Protein AF-A0A963YNZ1-F1 (afdb_monomer)

Sequence (267 aa):
MRNDQTHSNRWLLSTACGLALLTASGTAALAQNVPTTDATAPQGSGAATQVILLKPGQEAGTPTVSASDTAPNPAASTQDAHFVWAASATNQAEVEFGKLAQARGQTTNEQNFGQMLQADHANSEQALTPIAETLMLKTSPGLSPMQISLLQQLQSVPADQFDMTFNQAMVRAHQHAIAVFRQEAMAGQNPQLRAYAHQTLPALENHLQLAQSMSPMPMPGPAMASMAPAPVDVPPPSSVVNPPVSGNPDSSADQLNGRVLQFNGQS

Nearest PDB structures (foldseek):
  3bt5-assembly1_A  TM=8.740E-01  e=4.645E-05  Deinococcus radiodurans R1 = ATCC 13939 = DSM 20539
  8w1e-assembly1_E  TM=5.498E-01  e=3.186E-02  Pseudomonas aeruginosa PAO1
  5ux1-assembly1_A  TM=7.897E-01  e=5.087E-01  Synechococcus sp. CC9605
  4zkh-assembly1_D  TM=5.832E-01  e=4.608E-01  Pseudo-nitzschia multiseries
  8fhb-assembly1_A  TM=6.102E-01  e=1.935E+00  Synechococcus sp. RCC307

Solvent-accessible surface area (backbone atoms only — not comparable to full-atom values): 17586 Å² total; per-residue (Å²): 144,84,79,88,85,84,90,79,88,78,86,8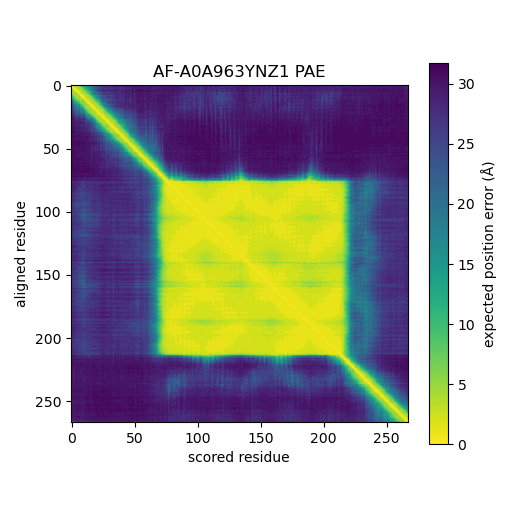1,85,83,88,83,91,86,84,88,85,89,87,87,84,87,86,85,89,81,89,86,84,88,87,92,90,81,90,85,87,88,89,82,89,86,83,88,84,80,86,80,85,83,78,93,85,78,83,86,77,76,82,77,74,76,74,75,84,72,69,76,77,63,78,66,40,75,66,42,44,51,47,45,25,52,51,35,21,46,23,54,38,37,29,53,50,9,54,47,27,48,75,51,34,80,43,72,65,41,23,51,49,10,51,48,39,24,52,53,23,47,53,49,39,64,62,46,48,62,55,30,58,75,64,73,41,61,65,44,97,49,59,48,74,68,52,48,51,50,52,54,50,61,74,66,46,56,63,94,49,27,53,53,54,50,22,55,49,46,35,55,52,32,56,52,50,50,52,55,32,51,48,34,41,74,67,40,71,27,69,67,59,19,50,50,27,58,69,47,45,63,56,47,53,50,52,29,52,51,23,49,72,66,29,76,73,79,72,88,60,91,78,78,94,81,77,80,79,72,84,80,80,75,76,77,82,76,81,79,78,76,80,81,81,87,74,85,85,88,84,87,85,88,86,91,85,83,83,88,87,85,83,88,83,89,132

pLDDT: mean 72.43, std 26.9, range [32.16, 98.94]

Mean predicted aligned error: 19.12 Å

Radius of gyration: 36.88 Å; Cα contacts (8 Å, |Δi|>4): 181; chains: 1; bounding box: 94×115×106 Å

Structure (mmCIF, N/CA/C/O backbone):
data_AF-A0A963YNZ1-F1
#
_entry.id   AF-A0A963YNZ1-F1
#
loop_
_atom_site.group_PDB
_atom_site.id
_atom_site.type_symbol
_atom_site.label_atom_id
_atom_site.label_alt_id
_atom_site.label_comp_id
_atom_site.label_asym_id
_atom_site.label_entity_id
_atom_site.label_seq_id
_atom_site.pdbx_PDB_ins_code
_atom_site.Cartn_x
_atom_site.Cartn_y
_atom_site.Cartn_z
_atom_site.occupancy
_atom_site.B_iso_or_equiv
_atom_site.auth_seq_id
_atom_site.auth_comp_id
_atom_site.auth_asym_id
_atom_site.auth_atom_id
_atom_site.pdbx_PDB_model_num
ATOM 1 N N . MET A 1 1 ? -1.895 49.284 21.609 1.00 44.16 1 MET A N 1
ATOM 2 C CA . MET A 1 1 ? -2.373 47.922 21.299 1.00 44.16 1 MET A CA 1
ATOM 3 C C . MET A 1 1 ? -1.156 47.077 20.950 1.00 44.16 1 MET A C 1
ATOM 5 O O . MET A 1 1 ? -0.631 47.195 19.854 1.00 44.16 1 MET A O 1
ATOM 9 N N . ARG A 1 2 ? -0.626 46.346 21.932 1.00 57.81 2 ARG A N 1
ATOM 10 C CA . ARG A 1 2 ? 0.398 45.305 21.780 1.00 57.81 2 ARG A CA 1
ATOM 11 C C . ARG A 1 2 ? -0.080 44.126 22.616 1.00 57.81 2 ARG A C 1
ATOM 13 O O . ARG A 1 2 ? -0.502 44.362 23.745 1.00 57.81 2 ARG A O 1
ATOM 20 N N . ASN A 1 3 ? -0.021 42.926 22.057 1.00 44.44 3 ASN A N 1
ATOM 21 C CA . ASN A 1 3 ? 0.644 41.786 22.684 1.00 44.44 3 ASN A CA 1
ATOM 22 C C . ASN A 1 3 ? 0.550 40.569 21.759 1.00 44.44 3 ASN A C 1
ATOM 24 O O . ASN A 1 3 ? -0.511 39.966 21.627 1.00 44.44 3 ASN A O 1
ATOM 28 N N . ASP A 1 4 ? 1.692 40.212 21.172 1.00 56.91 4 ASP A N 1
ATOM 29 C CA . ASP A 1 4 ? 2.081 38.812 21.005 1.00 56.91 4 ASP A CA 1
ATOM 30 C C . ASP A 1 4 ? 2.089 38.131 22.376 1.00 56.91 4 ASP A C 1
ATOM 32 O O . ASP A 1 4 ? 2.487 38.778 23.346 1.00 56.91 4 ASP A O 1
ATOM 36 N N . GLN A 1 5 ? 1.735 36.845 22.442 1.00 44.88 5 GLN A N 1
ATOM 37 C CA . GLN A 1 5 ? 2.512 35.826 23.158 1.00 44.88 5 GLN A CA 1
ATOM 38 C C . GLN A 1 5 ? 2.125 34.413 22.700 1.00 44.88 5 GLN A C 1
ATOM 40 O O . GLN A 1 5 ? 0.976 34.088 22.418 1.00 44.88 5 GLN A O 1
ATOM 45 N N . THR A 1 6 ? 3.170 33.605 22.614 1.00 49.84 6 THR A N 1
ATOM 46 C CA . THR A 1 6 ? 3.274 32.223 22.173 1.00 49.84 6 THR A CA 1
ATOM 47 C C . THR A 1 6 ? 2.750 31.250 23.234 1.00 49.84 6 THR A C 1
ATOM 49 O O . THR A 1 6 ? 3.036 31.398 24.420 1.00 49.84 6 THR A O 1
ATOM 52 N N . HIS A 1 7 ? 2.036 30.200 22.820 1.00 40.00 7 HIS A N 1
ATOM 53 C CA . HIS A 1 7 ? 1.697 29.084 23.708 1.00 40.00 7 HIS A CA 1
ATOM 54 C C . HIS A 1 7 ? 2.708 27.945 23.552 1.00 40.00 7 HIS A C 1
ATOM 56 O O . HIS A 1 7 ? 2.623 27.123 22.643 1.00 40.00 7 HIS A O 1
ATOM 62 N N . SER A 1 8 ? 3.660 27.902 24.482 1.00 41.12 8 SER A N 1
ATOM 63 C CA . SER A 1 8 ? 4.496 26.738 24.773 1.00 41.12 8 SER A CA 1
ATOM 64 C C . SER A 1 8 ? 3.778 25.845 25.787 1.00 41.12 8 SER A C 1
ATOM 66 O O . SER A 1 8 ? 3.639 26.241 26.944 1.00 41.12 8 SER A O 1
ATOM 68 N N . ASN A 1 9 ? 3.385 24.625 25.408 1.00 39.50 9 ASN A N 1
ATOM 69 C CA . ASN A 1 9 ? 2.928 23.620 26.375 1.00 39.50 9 ASN A CA 1
ATOM 70 C C . ASN A 1 9 ? 4.104 22.757 26.840 1.00 39.50 9 ASN A C 1
ATOM 72 O O . ASN A 1 9 ? 4.512 21.793 26.196 1.00 39.50 9 ASN A O 1
ATOM 76 N N . ARG A 1 10 ? 4.649 23.154 27.993 1.00 41.34 10 ARG A N 1
ATOM 77 C CA . ARG A 1 10 ? 5.614 22.405 28.801 1.00 41.34 10 ARG A CA 1
ATOM 78 C C . ARG A 1 10 ? 4.844 21.407 29.667 1.00 41.34 10 ARG A C 1
ATOM 80 O O . ARG A 1 10 ? 4.087 21.822 30.539 1.00 41.34 10 ARG A O 1
ATOM 87 N N . TRP A 1 11 ? 5.062 20.114 29.459 1.00 43.72 11 TRP A N 1
ATOM 88 C CA . TRP A 1 11 ? 4.617 19.077 30.389 1.00 43.72 11 TRP A CA 1
ATOM 89 C C . TRP A 1 11 ? 5.575 19.026 31.584 1.00 43.72 11 TRP A C 1
ATOM 91 O O . TRP A 1 11 ? 6.785 18.866 31.420 1.00 43.72 11 TRP A O 1
ATOM 101 N N . LEU A 1 12 ? 5.028 19.243 32.782 1.00 46.72 12 LEU A N 1
ATOM 102 C CA . LEU A 1 12 ? 5.737 19.151 34.055 1.00 46.72 12 LEU A CA 1
ATOM 103 C C . LEU A 1 12 ? 5.850 17.698 34.532 1.00 46.72 12 LEU A C 1
ATOM 105 O O . LEU A 1 12 ? 5.010 16.849 34.255 1.00 46.72 12 LEU A O 1
ATOM 109 N N . LEU A 1 13 ? 6.945 17.487 35.252 1.00 45.31 13 LEU A N 1
ATOM 110 C CA . LEU A 1 13 ? 7.538 16.255 35.746 1.00 45.31 13 LEU A CA 1
ATOM 111 C C . LEU A 1 13 ? 6.697 15.533 36.812 1.00 45.31 13 LEU A C 1
ATOM 113 O O . LEU A 1 13 ? 6.031 16.169 37.626 1.00 45.31 13 LEU A O 1
ATOM 117 N N . SER A 1 14 ? 6.918 14.221 36.937 1.00 44.66 14 SER A N 1
ATOM 118 C CA . SER A 1 14 ? 7.085 13.574 38.246 1.00 44.66 14 SER A CA 1
ATOM 119 C C . SER A 1 14 ? 8.107 12.422 38.183 1.00 44.66 14 SER A C 1
ATOM 121 O O . SER A 1 14 ? 7.990 11.486 37.402 1.00 44.66 14 SER A O 1
ATOM 123 N N . THR A 1 15 ? 9.140 12.611 39.007 1.00 48.78 15 THR A N 1
ATOM 124 C CA . THR A 1 15 ? 10.212 11.762 39.583 1.00 48.78 15 THR A CA 1
ATOM 125 C C . THR A 1 15 ? 9.811 10.333 39.997 1.00 48.78 15 THR A C 1
ATOM 127 O O . THR A 1 15 ? 8.638 10.103 40.247 1.00 48.78 15 THR A O 1
ATOM 130 N N . ALA A 1 16 ? 10.684 9.357 40.296 1.00 42.81 16 ALA A N 1
ATOM 131 C CA . ALA A 1 16 ? 12.113 9.068 40.089 1.00 42.81 16 ALA A CA 1
ATOM 132 C C . ALA A 1 16 ? 12.446 7.722 40.795 1.00 42.81 16 ALA A C 1
ATOM 134 O O . ALA A 1 16 ? 11.780 7.354 41.756 1.00 42.81 16 ALA A O 1
ATOM 135 N N . CYS A 1 17 ? 13.583 7.132 40.403 1.00 38.94 17 CYS A N 1
ATOM 136 C CA . CYS A 1 17 ? 14.553 6.375 41.219 1.00 38.94 17 CYS A CA 1
ATOM 137 C C . CYS A 1 17 ? 14.351 4.873 41.534 1.00 38.94 17 CYS A C 1
ATOM 139 O O . CYS A 1 17 ? 13.487 4.472 42.305 1.00 38.94 17 CYS A O 1
ATOM 141 N N . GLY A 1 18 ? 15.306 4.076 41.037 1.00 34.44 18 GLY A N 1
ATOM 142 C CA . GLY A 1 18 ? 15.621 2.707 41.451 1.00 34.44 18 GLY A CA 1
ATOM 143 C C . GLY A 1 18 ? 16.884 2.218 40.730 1.00 34.44 18 GLY A C 1
ATOM 144 O O . GLY A 1 18 ? 16.800 1.644 39.652 1.00 34.44 18 GLY A O 1
ATOM 145 N N . LEU A 1 19 ? 18.050 2.547 41.292 1.00 49.69 19 LEU A N 1
ATOM 146 C CA . LEU A 1 19 ? 19.408 2.245 40.815 1.00 49.69 19 LEU A CA 1
ATOM 147 C C . LEU A 1 19 ? 19.903 0.882 41.356 1.00 49.69 19 LEU A C 1
ATOM 149 O O . LEU A 1 19 ? 19.432 0.469 42.412 1.00 49.69 19 LEU A O 1
ATOM 153 N N . ALA A 1 20 ? 20.950 0.332 40.708 1.00 43.06 20 ALA A N 1
ATOM 154 C CA . ALA A 1 20 ? 21.936 -0.678 41.168 1.00 43.06 20 ALA A CA 1
ATOM 155 C C . ALA A 1 20 ? 21.682 -2.145 40.732 1.00 43.06 20 ALA A C 1
ATOM 157 O O . ALA A 1 20 ? 20.551 -2.598 40.752 1.00 43.06 20 ALA A O 1
ATOM 158 N N . LEU A 1 21 ? 22.662 -2.982 40.357 1.00 46.53 21 LEU A N 1
ATOM 159 C CA . LEU A 1 21 ? 24.126 -2.877 40.315 1.00 46.53 21 LEU A CA 1
ATOM 160 C C . LEU A 1 21 ? 24.707 -3.942 39.344 1.00 46.53 21 LEU A C 1
ATOM 162 O O . LEU A 1 21 ? 24.118 -4.993 39.113 1.00 46.53 21 LEU A O 1
ATOM 166 N N . LEU A 1 22 ? 25.899 -3.643 38.836 1.00 50.94 22 LEU A N 1
ATOM 167 C CA . LEU A 1 22 ? 26.810 -4.405 37.976 1.00 50.94 22 LEU A CA 1
ATOM 168 C C . LEU A 1 22 ? 27.424 -5.644 38.671 1.00 50.94 22 LEU A C 1
ATOM 170 O O . LEU A 1 22 ? 27.873 -5.504 39.800 1.00 50.94 22 LEU A O 1
ATOM 174 N N . THR A 1 23 ? 27.599 -6.777 37.973 1.00 56.19 23 THR A N 1
ATOM 175 C CA . THR A 1 23 ? 28.851 -7.577 38.022 1.00 56.19 23 THR A CA 1
ATOM 176 C C . THR A 1 23 ? 29.037 -8.402 36.742 1.00 56.19 23 THR A C 1
ATOM 178 O O . THR A 1 23 ? 28.183 -9.190 36.350 1.00 56.19 23 THR A O 1
ATOM 181 N N . ALA A 1 24 ? 30.187 -8.209 36.096 1.00 49.69 24 ALA A N 1
ATOM 182 C CA . ALA A 1 24 ? 30.749 -9.084 35.076 1.00 49.69 24 ALA A CA 1
ATOM 183 C C . ALA A 1 24 ? 31.950 -9.816 35.689 1.00 49.69 24 ALA A C 1
ATOM 185 O O . ALA A 1 24 ? 32.725 -9.206 36.426 1.00 49.69 24 ALA A O 1
ATOM 186 N N . SER A 1 25 ? 32.130 -11.097 35.377 1.00 60.50 25 SER A N 1
ATOM 187 C CA . SER A 1 25 ? 33.387 -11.832 35.573 1.00 60.50 25 SER A CA 1
ATOM 188 C C . SER A 1 25 ? 33.393 -13.047 34.649 1.00 60.50 25 SER A C 1
ATOM 190 O O . SER A 1 25 ? 32.553 -13.932 34.777 1.00 60.50 25 SER A O 1
ATOM 192 N N . GLY A 1 26 ? 34.326 -13.071 33.698 1.00 44.28 26 GLY A N 1
ATOM 193 C CA . GLY A 1 26 ? 34.715 -14.288 32.990 1.00 44.28 26 GLY A CA 1
ATOM 194 C C . GLY A 1 26 ? 35.858 -14.999 33.719 1.00 44.28 26 GLY A C 1
ATOM 195 O O . GLY A 1 26 ? 36.525 -14.386 34.548 1.00 44.28 26 GLY A O 1
ATOM 196 N N . THR A 1 27 ? 36.099 -16.274 33.399 1.00 48.97 27 THR A N 1
ATOM 197 C CA . THR A 1 27 ? 37.412 -16.845 33.014 1.00 48.97 27 THR A CA 1
ATOM 198 C C . THR A 1 27 ? 37.380 -18.378 32.910 1.00 48.97 27 THR A C 1
ATOM 200 O O . THR A 1 27 ? 36.666 -19.053 33.641 1.00 48.97 27 THR A O 1
ATOM 203 N N . ALA A 1 28 ? 38.269 -18.862 32.031 1.00 41.84 28 ALA A N 1
ATOM 204 C CA . ALA A 1 28 ? 38.998 -20.136 32.034 1.00 41.84 28 ALA A CA 1
ATOM 205 C C . ALA A 1 28 ? 38.370 -21.398 31.404 1.00 41.84 28 ALA A C 1
ATOM 207 O O . ALA A 1 28 ? 37.451 -22.029 31.916 1.00 41.84 28 ALA A O 1
ATOM 208 N N . ALA A 1 29 ? 39.014 -21.802 30.305 1.00 46.53 29 ALA A N 1
ATOM 209 C CA . ALA A 1 29 ? 38.994 -23.124 29.701 1.00 46.53 29 ALA A CA 1
ATOM 210 C C . ALA A 1 29 ? 39.861 -24.121 30.489 1.00 46.53 29 ALA A C 1
ATOM 212 O O . ALA A 1 29 ? 40.943 -23.748 30.935 1.00 46.53 29 ALA A O 1
ATOM 213 N N . LEU A 1 30 ? 39.453 -25.394 30.528 1.00 47.78 30 LEU A N 1
ATOM 214 C CA . LEU A 1 30 ? 40.337 -26.550 30.717 1.00 47.78 30 LEU A CA 1
ATOM 215 C C . LEU A 1 30 ? 39.790 -27.750 29.926 1.00 47.78 30 LEU A C 1
ATOM 217 O O . LEU A 1 30 ? 38.642 -28.155 30.091 1.00 47.78 30 LEU A O 1
ATOM 221 N N . ALA A 1 31 ? 40.635 -28.298 29.056 1.00 44.38 31 ALA A N 1
ATOM 222 C CA . ALA A 1 31 ? 40.461 -29.590 28.401 1.00 44.38 31 ALA A CA 1
ATOM 223 C C . ALA A 1 31 ? 40.816 -30.737 29.364 1.00 44.38 31 ALA A C 1
ATOM 225 O O . ALA A 1 31 ? 41.695 -30.536 30.200 1.00 44.38 31 ALA A O 1
ATOM 226 N N . GLN A 1 32 ? 40.222 -31.929 29.186 1.00 37.66 32 GLN A N 1
ATOM 227 C CA . GLN A 1 32 ? 40.900 -33.241 29.258 1.00 37.66 32 GLN A CA 1
ATOM 228 C C . GLN A 1 32 ? 39.963 -34.433 28.946 1.00 37.66 32 GLN A C 1
ATOM 230 O O . GLN A 1 32 ? 38.747 -34.357 29.086 1.00 37.66 32 GLN A O 1
ATOM 235 N N . ASN A 1 33 ? 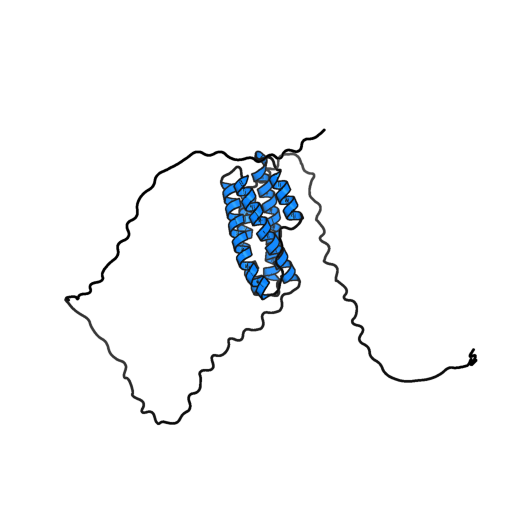40.598 -35.505 28.462 1.00 35.34 33 ASN A N 1
ATOM 236 C CA . ASN A 1 33 ? 40.105 -36.708 27.779 1.00 35.34 33 ASN A CA 1
ATOM 237 C C . ASN A 1 33 ? 39.267 -37.729 28.593 1.00 35.34 33 ASN A C 1
ATOM 239 O O . ASN A 1 33 ? 39.544 -37.980 29.759 1.00 35.34 33 ASN A O 1
ATOM 243 N N . VAL A 1 34 ? 38.348 -38.382 27.857 1.00 44.59 34 VAL A N 1
ATOM 244 C CA . VAL A 1 34 ? 37.965 -39.825 27.700 1.00 44.59 34 VAL A CA 1
ATOM 245 C C . VAL A 1 34 ? 38.546 -40.899 28.660 1.00 44.59 34 VAL A C 1
ATOM 247 O O . VAL A 1 34 ? 39.734 -40.855 28.975 1.00 44.59 34 VAL A O 1
ATOM 250 N N . PRO A 1 35 ? 37.744 -41.929 29.043 1.00 49.22 35 PRO A N 1
ATOM 251 C CA . PRO A 1 35 ? 37.808 -43.291 28.433 1.00 49.22 35 PRO A CA 1
ATOM 252 C C . PRO A 1 35 ? 36.398 -43.922 28.189 1.00 49.22 35 PRO A C 1
ATOM 254 O O . PRO A 1 35 ? 35.518 -43.803 29.032 1.00 49.22 35 PRO A O 1
ATOM 257 N N . THR A 1 36 ? 36.016 -44.351 26.973 1.00 47.38 36 THR A N 1
ATOM 258 C CA . THR A 1 36 ? 36.083 -45.690 26.311 1.00 47.38 36 THR A CA 1
ATOM 259 C C . THR A 1 36 ? 35.377 -46.874 26.987 1.00 47.38 36 THR A C 1
ATOM 261 O O . THR A 1 36 ? 35.741 -47.246 28.097 1.00 47.38 36 THR A O 1
ATOM 264 N N . THR A 1 37 ? 34.455 -47.513 26.245 1.00 41.50 37 THR A N 1
ATOM 265 C CA . THR A 1 37 ? 34.244 -48.970 25.964 1.00 41.50 37 THR A CA 1
ATOM 266 C C . THR A 1 37 ? 32.832 -49.145 25.347 1.00 41.50 37 THR A C 1
ATOM 268 O O . THR A 1 37 ? 31.936 -48.403 25.728 1.00 41.50 37 THR A O 1
ATOM 271 N N . ASP A 1 38 ? 32.485 -50.048 24.421 1.00 36.06 38 ASP A N 1
ATOM 272 C CA . ASP A 1 38 ? 33.185 -50.909 23.452 1.00 36.06 38 ASP A CA 1
ATOM 273 C C . ASP A 1 38 ? 32.131 -51.515 22.468 1.00 36.06 38 ASP A C 1
ATOM 275 O O . ASP A 1 38 ? 30.997 -51.747 22.882 1.00 36.06 38 ASP A O 1
ATOM 279 N N . ALA A 1 39 ? 32.554 -51.799 21.219 1.00 38.12 39 ALA A N 1
ATOM 280 C CA . ALA A 1 39 ? 32.122 -52.853 20.261 1.00 38.12 39 ALA A CA 1
ATOM 281 C C . ALA A 1 39 ? 30.683 -52.876 19.642 1.00 38.12 39 ALA A C 1
ATOM 283 O O . ALA A 1 39 ? 29.705 -52.590 20.314 1.00 38.12 39 ALA A O 1
ATOM 284 N N . THR A 1 40 ? 30.391 -53.263 18.377 1.00 33.47 40 THR A N 1
ATOM 285 C CA . THR A 1 40 ? 31.109 -53.964 17.278 1.00 33.47 40 THR A CA 1
ATOM 286 C C . THR A 1 40 ? 30.401 -53.739 15.912 1.00 33.47 40 THR A C 1
ATOM 288 O O . THR A 1 40 ? 29.187 -53.557 15.864 1.00 33.47 40 THR A O 1
ATOM 291 N N . ALA A 1 41 ? 31.170 -53.785 14.810 1.00 37.09 41 ALA A N 1
ATOM 292 C CA . ALA A 1 41 ? 30.788 -53.640 13.388 1.00 37.09 41 ALA A CA 1
ATOM 293 C C . ALA A 1 41 ? 30.128 -54.892 12.736 1.00 37.09 41 ALA A C 1
ATOM 295 O O . ALA A 1 41 ? 29.973 -55.920 13.394 1.00 37.09 41 ALA A O 1
ATOM 296 N N . PRO A 1 42 ? 29.795 -54.847 11.422 1.00 47.62 42 PRO A N 1
ATOM 297 C CA . PRO A 1 42 ? 30.717 -55.449 10.439 1.00 47.62 42 PRO A CA 1
ATOM 298 C C . PRO A 1 42 ? 30.924 -54.657 9.122 1.00 47.62 42 PRO A C 1
ATOM 300 O O . PRO A 1 42 ? 30.191 -53.729 8.796 1.00 47.62 42 PRO A O 1
ATOM 303 N N . GLN A 1 43 ? 31.977 -55.052 8.387 1.00 33.91 43 GLN A N 1
ATOM 304 C CA . GLN A 1 43 ? 32.532 -54.455 7.160 1.00 33.91 43 GLN A CA 1
ATOM 305 C C . GLN A 1 43 ? 31.930 -54.970 5.833 1.00 33.91 43 GLN A C 1
ATOM 307 O O . GLN A 1 43 ? 31.435 -56.094 5.767 1.00 33.91 43 GLN A O 1
ATOM 312 N N . GLY A 1 44 ? 32.154 -54.204 4.751 1.00 32.97 44 GLY A N 1
ATOM 313 C CA . GLY A 1 44 ? 32.167 -54.666 3.352 1.00 32.97 44 GLY A CA 1
ATOM 314 C C . GLY A 1 44 ? 32.932 -53.715 2.402 1.00 32.97 44 GLY A C 1
ATOM 315 O O . GLY A 1 44 ? 32.576 -52.547 2.301 1.00 32.97 44 GLY A O 1
ATOM 316 N N . SER A 1 45 ? 33.984 -54.245 1.753 1.00 38.22 45 SER A N 1
ATOM 317 C CA . SER A 1 45 ? 34.946 -53.712 0.750 1.00 38.22 45 SER A CA 1
ATOM 318 C C . SER A 1 45 ? 34.390 -52.794 -0.357 1.00 38.22 45 SER A C 1
ATOM 320 O O . SER A 1 45 ? 33.232 -52.910 -0.723 1.00 38.22 45 SER A O 1
ATOM 322 N N . GLY A 1 46 ? 35.144 -51.946 -1.068 1.00 32.16 46 GLY A N 1
ATOM 323 C CA . GLY A 1 46 ? 36.588 -51.708 -1.195 1.00 32.16 46 GLY A CA 1
ATOM 324 C C . GLY A 1 46 ? 36.846 -51.106 -2.592 1.00 32.16 46 GLY A C 1
ATOM 325 O O . GLY A 1 46 ? 36.512 -51.734 -3.592 1.00 32.16 46 GLY A O 1
ATOM 326 N N . ALA A 1 47 ? 37.394 -49.888 -2.670 1.00 36.34 47 ALA A N 1
ATOM 327 C CA . ALA A 1 47 ? 37.740 -49.210 -3.923 1.00 36.34 47 ALA A CA 1
ATOM 328 C C . ALA A 1 47 ? 39.266 -49.171 -4.089 1.00 36.34 47 ALA A C 1
ATOM 330 O O . ALA A 1 47 ? 39.983 -48.704 -3.205 1.00 36.34 47 ALA A O 1
ATOM 331 N N . ALA A 1 48 ? 39.755 -49.692 -5.214 1.00 37.88 48 ALA A N 1
ATOM 332 C CA . ALA A 1 48 ? 41.170 -49.725 -5.553 1.00 37.88 48 ALA A CA 1
ATOM 333 C C . ALA A 1 48 ? 41.617 -48.390 -6.171 1.00 37.88 48 ALA A C 1
ATOM 335 O O . ALA A 1 48 ? 41.166 -48.000 -7.247 1.00 37.88 48 ALA A O 1
ATOM 336 N N . THR A 1 49 ? 42.543 -47.723 -5.488 1.00 32.94 49 THR A N 1
ATOM 337 C CA . THR A 1 49 ? 43.322 -46.583 -5.976 1.00 32.94 49 THR A CA 1
ATOM 338 C C . THR A 1 49 ? 44.386 -47.072 -6.958 1.00 32.94 49 THR A C 1
ATOM 340 O O . THR A 1 49 ? 45.279 -47.825 -6.573 1.00 32.94 49 THR A O 1
ATOM 343 N N . GLN A 1 50 ? 44.329 -46.621 -8.214 1.00 37.97 50 GLN A N 1
ATOM 344 C CA . GLN A 1 50 ? 45.442 -46.739 -9.158 1.00 37.97 50 GLN A CA 1
ATOM 345 C C . GLN A 1 50 ? 46.249 -45.438 -9.176 1.00 37.97 50 GLN A C 1
ATOM 347 O O . GLN A 1 50 ? 45.713 -44.356 -9.410 1.00 37.97 50 GLN A O 1
ATOM 352 N N . VAL A 1 51 ? 47.551 -45.565 -8.922 1.00 36.38 51 VAL A N 1
ATOM 353 C CA . VAL A 1 51 ? 48.543 -44.490 -8.992 1.00 36.38 51 VAL A CA 1
ATOM 354 C C . VAL A 1 51 ? 48.955 -44.319 -10.454 1.00 36.38 51 VAL A C 1
ATOM 356 O O . VAL A 1 51 ? 49.649 -45.168 -11.009 1.00 36.38 51 VAL A O 1
ATOM 359 N N . ILE A 1 52 ? 48.521 -43.229 -11.088 1.00 42.31 52 ILE A N 1
ATOM 360 C CA . ILE A 1 52 ? 48.995 -42.838 -12.420 1.00 42.31 52 ILE A CA 1
ATOM 361 C C . ILE A 1 52 ? 50.297 -42.047 -12.252 1.00 42.31 52 ILE A C 1
ATOM 363 O O . ILE A 1 52 ? 50.351 -41.034 -11.561 1.00 42.31 52 ILE A O 1
ATOM 367 N N . LEU A 1 53 ? 51.349 -42.549 -12.891 1.00 40.84 53 LEU A N 1
ATOM 368 C CA . LEU A 1 53 ? 52.690 -41.980 -12.992 1.00 40.84 53 LEU A CA 1
ATOM 369 C C . LEU A 1 53 ? 52.676 -40.765 -13.943 1.00 40.84 53 LEU A C 1
ATOM 371 O O . LEU A 1 53 ? 52.524 -40.937 -15.153 1.00 40.84 53 LEU A O 1
ATOM 375 N N . LEU A 1 54 ? 52.824 -39.540 -13.420 1.00 34.94 54 LEU A N 1
ATOM 376 C CA . LEU A 1 54 ? 52.876 -38.324 -14.243 1.00 34.94 54 LEU A CA 1
ATOM 377 C C . LEU A 1 54 ? 54.273 -38.079 -14.832 1.00 34.94 54 LEU A C 1
ATOM 379 O O . LEU A 1 54 ? 55.289 -38.102 -14.140 1.00 34.94 54 LEU A O 1
ATOM 383 N N . LYS A 1 55 ? 54.280 -37.771 -16.130 1.00 37.75 55 LYS A N 1
ATOM 384 C CA . LYS A 1 55 ? 55.392 -37.228 -16.918 1.00 37.75 55 LYS A CA 1
ATOM 385 C C . LYS A 1 55 ? 55.262 -35.690 -16.920 1.00 37.75 55 LYS A C 1
ATOM 387 O O . LYS A 1 55 ? 54.144 -35.214 -17.111 1.00 37.75 55 LYS A O 1
ATOM 392 N N . PRO A 1 56 ? 56.325 -34.892 -16.712 1.00 40.22 56 PRO A N 1
ATOM 393 C CA . PRO A 1 56 ? 56.193 -33.437 -16.649 1.00 40.22 56 PRO A CA 1
ATOM 394 C C . PRO A 1 56 ? 56.178 -32.826 -18.058 1.00 40.22 56 PRO A C 1
ATOM 396 O O . PRO A 1 56 ? 57.091 -33.073 -18.845 1.00 40.22 56 PRO A O 1
ATOM 399 N N . GLY A 1 57 ? 55.150 -32.028 -18.371 1.00 48.22 57 GLY A N 1
ATOM 400 C CA . GLY A 1 57 ? 55.098 -31.221 -19.598 1.00 48.22 57 GLY A CA 1
ATOM 401 C C . GLY A 1 57 ? 53.712 -31.068 -20.227 1.00 48.22 57 GLY A C 1
ATOM 402 O O . GLY A 1 57 ? 53.535 -31.461 -21.375 1.00 48.22 57 GLY A O 1
ATOM 403 N N . GLN A 1 58 ? 52.737 -30.506 -19.506 1.00 39.47 58 GLN A N 1
ATOM 404 C CA . GLN A 1 58 ? 51.502 -29.951 -20.081 1.00 39.47 58 GLN A CA 1
ATOM 405 C C . GLN A 1 58 ? 51.093 -28.731 -19.242 1.00 39.47 58 GLN A C 1
ATOM 407 O O . GLN A 1 58 ? 50.993 -28.823 -18.019 1.00 39.47 58 GLN A O 1
ATOM 412 N N . GLU A 1 59 ? 50.948 -27.586 -19.905 1.00 44.53 59 GLU A N 1
ATOM 413 C CA . GLU A 1 59 ? 50.619 -26.286 -19.322 1.00 44.53 59 GLU A CA 1
ATOM 414 C C . GLU A 1 59 ? 49.245 -26.298 -18.635 1.00 44.53 59 GLU A C 1
ATOM 416 O O . GLU A 1 59 ? 48.296 -26.936 -19.092 1.00 44.53 59 GLU A O 1
ATOM 421 N N . ALA A 1 60 ? 49.148 -25.579 -17.516 1.00 41.56 60 ALA A N 1
ATOM 422 C CA . ALA A 1 60 ? 47.923 -25.419 -16.750 1.00 41.56 60 ALA A CA 1
ATOM 423 C C . ALA A 1 60 ? 46.901 -24.585 -17.540 1.00 41.56 60 ALA A C 1
ATOM 425 O O . ALA A 1 60 ? 46.975 -23.358 -17.570 1.00 41.56 60 ALA A O 1
ATOM 426 N N . GLY A 1 61 ? 45.928 -25.256 -18.158 1.00 41.69 61 GLY A N 1
ATOM 427 C CA . GLY A 1 61 ? 44.698 -24.619 -18.616 1.00 41.69 61 GLY A CA 1
ATOM 428 C C . GLY A 1 61 ? 43.916 -24.102 -17.410 1.00 41.69 61 GLY A C 1
ATOM 429 O O . GLY A 1 61 ? 43.511 -24.872 -16.539 1.00 41.69 61 GLY A O 1
ATOM 430 N N . THR A 1 62 ? 43.735 -22.789 -17.334 1.00 46.03 62 THR A N 1
ATOM 431 C CA . THR A 1 62 ? 42.848 -22.141 -16.369 1.00 46.03 62 THR A CA 1
ATOM 432 C C . THR A 1 62 ? 41.404 -22.603 -16.602 1.00 46.03 62 THR A C 1
ATOM 434 O O . THR A 1 62 ? 40.967 -22.684 -17.752 1.00 46.03 62 THR A O 1
ATOM 437 N N . PRO A 1 63 ? 40.618 -22.906 -15.552 1.00 47.22 63 PRO A N 1
ATOM 438 C CA . PRO A 1 63 ? 39.201 -23.172 -15.726 1.00 47.22 63 PRO A CA 1
ATOM 439 C C . PRO A 1 63 ? 38.512 -21.848 -16.061 1.00 47.22 63 PRO A C 1
ATOM 441 O O . PRO A 1 63 ? 38.337 -20.983 -15.202 1.00 47.22 63 PRO A O 1
ATOM 444 N N . THR A 1 64 ? 38.139 -21.670 -17.328 1.00 40.59 64 THR A N 1
ATOM 445 C CA . THR A 1 64 ? 37.203 -20.628 -17.746 1.00 40.59 64 THR A CA 1
ATOM 446 C C . THR A 1 64 ? 35.874 -20.898 -17.050 1.00 40.59 64 THR A C 1
ATOM 448 O O . THR A 1 64 ? 35.100 -21.759 -17.467 1.00 40.59 64 THR A O 1
ATOM 451 N N . VAL A 1 65 ? 35.609 -20.173 -15.963 1.00 48.03 65 VAL A N 1
ATOM 452 C CA . VAL A 1 65 ? 34.247 -19.996 -15.464 1.00 48.03 65 VAL A CA 1
ATOM 453 C C . VAL A 1 65 ? 33.450 -19.386 -16.611 1.00 48.03 65 VAL A C 1
ATOM 455 O O . VAL A 1 65 ? 33.693 -18.252 -17.018 1.00 48.03 65 VAL A O 1
ATOM 458 N N . SER A 1 66 ? 32.567 -20.185 -17.208 1.00 47.81 66 SER A N 1
ATOM 459 C CA . SER A 1 66 ? 31.596 -19.681 -18.172 1.00 47.81 66 SER A CA 1
ATOM 460 C C . SER A 1 66 ? 30.780 -18.629 -17.439 1.00 47.81 66 SER A C 1
ATOM 462 O O . SER A 1 66 ? 30.051 -18.952 -16.502 1.00 47.81 66 SER A O 1
ATOM 464 N N . ALA A 1 67 ? 30.989 -17.363 -17.801 1.00 50.91 67 ALA A N 1
ATOM 465 C CA . ALA A 1 67 ? 30.123 -16.282 -17.382 1.00 50.91 67 ALA A CA 1
ATOM 466 C C . ALA A 1 67 ? 28.703 -16.702 -17.758 1.00 50.91 67 ALA A C 1
ATOM 468 O O . ALA A 1 67 ? 28.438 -16.982 -18.927 1.00 50.91 67 ALA A O 1
ATOM 469 N N . SER A 1 68 ? 27.828 -16.826 -16.761 1.00 49.47 68 SER A N 1
ATOM 470 C CA . SER A 1 68 ? 26.402 -16.988 -16.997 1.00 49.47 68 SER A CA 1
ATOM 471 C C . SER A 1 68 ? 25.980 -15.931 -18.008 1.00 49.47 68 SER A C 1
ATOM 473 O O . SER A 1 68 ? 26.153 -14.739 -17.742 1.00 49.47 68 SER A O 1
ATOM 475 N N . ASP A 1 69 ? 25.465 -16.381 -19.152 1.00 43.12 69 ASP A N 1
ATOM 476 C CA . ASP A 1 69 ? 24.760 -15.563 -20.132 1.00 43.12 69 ASP A CA 1
ATOM 477 C C . ASP A 1 69 ? 23.626 -14.843 -19.395 1.00 43.12 69 ASP A C 1
ATOM 479 O O . ASP A 1 69 ? 22.509 -15.340 -19.244 1.00 43.12 69 ASP A O 1
ATOM 483 N N . THR A 1 70 ? 23.934 -13.667 -18.855 1.00 49.12 70 THR A N 1
ATOM 484 C CA . THR A 1 70 ? 22.922 -12.719 -18.420 1.00 49.12 70 THR A CA 1
ATOM 485 C C . THR A 1 70 ? 22.408 -12.129 -19.713 1.00 49.12 70 THR A C 1
ATOM 487 O O . THR A 1 70 ? 22.947 -11.140 -20.211 1.00 49.12 70 THR A O 1
ATOM 490 N N . ALA A 1 71 ? 21.414 -12.795 -20.305 1.00 51.12 71 ALA A N 1
ATOM 491 C CA . ALA A 1 71 ? 20.624 -12.188 -21.359 1.00 51.12 71 ALA A CA 1
ATOM 492 C C . ALA A 1 71 ? 20.259 -10.769 -20.885 1.00 51.12 71 ALA A C 1
ATOM 494 O O . ALA A 1 71 ? 19.833 -10.618 -19.732 1.00 51.12 71 ALA A O 1
ATOM 495 N N . PRO A 1 72 ? 20.492 -9.727 -21.701 1.00 56.31 72 PRO A N 1
ATOM 496 C CA . PRO A 1 72 ? 20.203 -8.364 -21.293 1.00 56.31 72 PRO A CA 1
ATOM 497 C C . PRO A 1 72 ? 18.743 -8.300 -20.850 1.00 56.31 72 PRO A C 1
ATOM 499 O O . PRO A 1 72 ? 17.849 -8.704 -21.595 1.00 56.31 72 PRO A O 1
ATOM 502 N N . ASN A 1 73 ? 18.515 -7.850 -19.614 1.00 60.03 73 ASN A N 1
ATOM 503 C CA . ASN A 1 73 ? 17.169 -7.631 -19.103 1.00 60.03 73 ASN A CA 1
ATOM 504 C C . ASN A 1 73 ? 16.477 -6.678 -20.090 1.00 60.03 73 ASN A C 1
ATOM 506 O O . ASN A 1 73 ? 17.019 -5.591 -20.325 1.00 60.03 73 ASN A O 1
ATOM 510 N N . PRO A 1 74 ? 15.373 -7.083 -20.745 1.00 68.06 74 PRO A N 1
ATOM 511 C CA . PRO A 1 74 ? 14.745 -6.240 -21.747 1.00 68.06 74 PRO A CA 1
ATOM 512 C C . PRO A 1 74 ? 14.398 -4.894 -21.114 1.00 68.06 74 PRO A C 1
ATOM 514 O O . PRO A 1 74 ? 13.911 -4.836 -19.979 1.00 68.06 74 PRO A O 1
ATOM 517 N N . ALA A 1 75 ? 14.696 -3.817 -21.845 1.00 77.81 75 ALA A N 1
ATOM 518 C CA . ALA A 1 75 ? 14.376 -2.466 -21.411 1.00 77.81 75 ALA A CA 1
ATOM 519 C C . ALA A 1 75 ? 12.887 -2.386 -21.045 1.00 77.81 75 ALA A C 1
ATOM 521 O O . ALA A 1 75 ? 12.040 -2.916 -21.766 1.00 77.81 75 ALA A O 1
ATOM 522 N N . ALA A 1 76 ? 12.583 -1.751 -19.913 1.00 88.31 76 ALA A N 1
ATOM 523 C CA . ALA A 1 76 ? 11.215 -1.633 -19.437 1.00 88.31 76 ALA A CA 1
ATOM 524 C C . ALA A 1 76 ? 10.361 -0.788 -20.392 1.00 88.31 76 ALA A C 1
ATOM 526 O O . ALA A 1 76 ? 10.824 0.200 -20.970 1.00 88.31 76 ALA A O 1
ATOM 527 N N . SER A 1 77 ? 9.098 -1.177 -20.542 1.00 95.12 77 SER A N 1
ATOM 528 C CA . SER A 1 77 ? 8.145 -0.480 -21.402 1.00 95.12 77 SER A CA 1
ATOM 529 C C . SER A 1 77 ? 7.535 0.763 -20.740 1.00 95.12 77 SER A C 1
ATOM 531 O O . SER A 1 77 ? 7.662 0.989 -19.537 1.00 95.12 77 SER A O 1
ATOM 533 N N . THR A 1 78 ? 6.803 1.576 -21.509 1.00 95.94 78 THR A N 1
ATOM 534 C CA . THR A 1 78 ? 5.980 2.654 -20.929 1.00 95.94 78 THR A CA 1
ATOM 535 C C . THR A 1 78 ? 4.894 2.107 -19.999 1.00 95.94 78 THR A C 1
ATOM 537 O O . THR A 1 78 ? 4.588 2.748 -18.997 1.00 95.94 78 THR A O 1
ATOM 540 N N . GLN A 1 79 ? 4.331 0.930 -20.298 1.00 96.75 79 GLN A N 1
ATOM 541 C CA . GLN A 1 79 ? 3.363 0.275 -19.417 1.00 96.75 79 GLN A CA 1
ATOM 542 C C . GLN A 1 79 ? 4.026 -0.113 -18.091 1.00 96.75 79 GLN A C 1
ATOM 544 O O . GLN A 1 79 ? 3.503 0.240 -17.039 1.00 96.75 79 GLN A O 1
ATOM 549 N N . ASP A 1 80 ? 5.202 -0.738 -18.155 1.00 98.25 80 ASP A N 1
ATOM 550 C CA . ASP A 1 80 ? 5.998 -1.150 -16.995 1.00 98.25 80 ASP A CA 1
ATOM 551 C C . ASP A 1 80 ? 6.314 0.063 -16.097 1.00 98.25 80 ASP A C 1
ATOM 553 O O . ASP A 1 80 ? 6.150 0.024 -14.878 1.00 98.25 80 ASP A O 1
ATOM 557 N N . ALA A 1 81 ? 6.709 1.190 -16.703 1.00 97.81 81 ALA A N 1
ATOM 558 C CA . ALA A 1 81 ? 6.955 2.443 -15.990 1.00 97.81 81 ALA A CA 1
ATOM 559 C C . ALA A 1 81 ? 5.693 2.972 -15.286 1.00 97.81 81 ALA A C 1
ATOM 561 O O . ALA A 1 81 ? 5.755 3.425 -14.141 1.00 97.81 81 ALA A O 1
ATOM 562 N N . HIS A 1 82 ? 4.544 2.902 -15.960 1.00 97.56 82 HIS A N 1
ATOM 563 C CA . HIS A 1 82 ? 3.265 3.331 -15.403 1.00 97.56 82 HIS A CA 1
ATOM 564 C C . HIS A 1 82 ? 2.802 2.408 -14.268 1.00 97.56 82 HIS A C 1
ATOM 566 O O . HIS A 1 82 ? 2.263 2.884 -13.267 1.00 97.56 82 HIS A O 1
ATOM 572 N N . PHE A 1 83 ? 3.046 1.103 -14.402 1.00 98.69 83 PHE A N 1
ATOM 573 C CA . PHE A 1 83 ? 2.795 0.114 -13.364 1.00 98.69 83 PHE A CA 1
ATOM 574 C C . PHE A 1 83 ? 3.642 0.388 -12.120 1.00 98.69 83 PHE A C 1
ATOM 576 O O . PHE A 1 83 ? 3.076 0.497 -11.038 1.00 98.69 83 PHE A O 1
ATOM 583 N N . VAL A 1 84 ? 4.962 0.574 -12.257 1.00 98.69 84 VAL A N 1
ATOM 584 C CA . VAL A 1 84 ? 5.855 0.866 -11.119 1.00 98.69 84 VAL A CA 1
ATOM 585 C C . VAL A 1 84 ? 5.395 2.106 -10.358 1.00 98.69 84 VAL A C 1
ATOM 587 O O . VAL A 1 84 ? 5.303 2.082 -9.130 1.00 98.69 84 VAL A O 1
ATOM 590 N N . TRP A 1 85 ? 5.056 3.178 -11.078 1.00 98.31 85 TRP A N 1
ATOM 591 C CA . TRP A 1 85 ? 4.565 4.401 -10.452 1.00 98.31 85 TRP A CA 1
ATOM 592 C C . TRP A 1 85 ? 3.246 4.167 -9.699 1.00 98.31 85 TRP A C 1
ATOM 594 O O . TRP A 1 85 ? 3.120 4.551 -8.535 1.00 98.31 85 TRP A O 1
ATOM 604 N N . ALA A 1 86 ? 2.275 3.497 -10.331 1.00 97.94 86 ALA A N 1
ATOM 605 C CA . ALA A 1 86 ? 0.958 3.249 -9.746 1.00 97.94 86 ALA A CA 1
ATOM 606 C C . ALA A 1 86 ? 1.001 2.267 -8.563 1.00 97.94 86 ALA A C 1
ATOM 608 O O . ALA A 1 86 ? 0.345 2.501 -7.544 1.00 97.94 86 ALA A O 1
ATOM 609 N N . ALA A 1 87 ? 1.783 1.191 -8.671 1.00 98.56 87 ALA A N 1
ATOM 610 C CA . ALA A 1 87 ? 1.983 0.213 -7.608 1.00 98.56 87 ALA A CA 1
ATOM 611 C C . ALA A 1 87 ? 2.639 0.867 -6.387 1.00 98.56 87 ALA A C 1
ATOM 613 O O . ALA A 1 87 ? 2.136 0.713 -5.277 1.00 98.56 87 ALA A O 1
ATOM 614 N N . SER A 1 88 ? 3.675 1.685 -6.599 1.00 98.81 88 SER A N 1
ATOM 615 C CA . SER A 1 88 ? 4.337 2.421 -5.518 1.00 98.81 88 SER A CA 1
ATOM 616 C C . SER A 1 88 ? 3.406 3.430 -4.836 1.00 98.81 88 SER A C 1
ATOM 618 O O . SER A 1 88 ? 3.287 3.436 -3.610 1.00 98.81 88 SER A O 1
ATOM 620 N N . ALA A 1 89 ? 2.644 4.217 -5.606 1.00 98.31 89 ALA A N 1
ATOM 621 C CA . ALA A 1 89 ? 1.634 5.117 -5.043 1.00 98.31 89 ALA A CA 1
ATOM 622 C C . ALA A 1 89 ? 0.560 4.358 -4.240 1.00 98.31 89 ALA A C 1
ATOM 624 O O . ALA A 1 89 ? 0.083 4.851 -3.219 1.00 98.31 89 ALA A O 1
ATOM 625 N N . THR A 1 90 ? 0.161 3.166 -4.695 1.00 98.12 90 THR A N 1
ATOM 626 C CA . THR A 1 90 ? -0.804 2.303 -3.994 1.00 98.12 90 THR A CA 1
ATOM 627 C C . THR A 1 90 ? -0.221 1.783 -2.685 1.00 98.12 90 THR A C 1
ATOM 629 O O . THR A 1 90 ? -0.842 1.967 -1.645 1.00 98.12 90 THR A O 1
ATOM 632 N N . ASN A 1 91 ? 0.994 1.226 -2.702 1.00 98.75 91 ASN A N 1
ATOM 633 C CA . ASN A 1 91 ? 1.649 0.717 -1.498 1.00 98.75 91 ASN A CA 1
ATOM 634 C C . ASN A 1 91 ? 1.794 1.805 -0.425 1.00 98.75 91 ASN A C 1
ATOM 636 O O . ASN A 1 91 ? 1.441 1.597 0.733 1.00 98.75 91 ASN A O 1
ATOM 640 N N . GLN A 1 92 ? 2.269 2.991 -0.809 1.00 98.75 92 GLN A N 1
ATOM 641 C CA . GLN A 1 92 ? 2.443 4.105 0.124 1.00 98.75 92 GLN A CA 1
ATOM 642 C C . GLN A 1 92 ? 1.103 4.599 0.693 1.00 98.75 92 GLN A C 1
ATOM 644 O O . GLN A 1 92 ? 1.021 4.916 1.879 1.00 98.75 92 GLN A O 1
ATOM 649 N N . ALA A 1 93 ? 0.044 4.641 -0.122 1.00 98.56 93 ALA A N 1
ATOM 650 C CA . ALA A 1 93 ? -1.285 5.027 0.344 1.00 98.56 93 ALA A CA 1
ATOM 651 C C . ALA A 1 93 ? -1.865 4.020 1.342 1.00 98.56 93 ALA A C 1
ATOM 653 O O . ALA A 1 93 ? -2.348 4.425 2.396 1.00 98.56 93 ALA A O 1
ATOM 654 N N . GLU A 1 94 ? -1.775 2.724 1.048 1.00 98.69 94 GLU A N 1
ATOM 655 C CA . GLU A 1 94 ? -2.303 1.657 1.905 1.00 98.69 94 GLU A CA 1
ATOM 656 C C . GLU A 1 94 ? -1.529 1.538 3.230 1.00 98.69 94 GLU A C 1
ATOM 658 O O . GLU A 1 94 ? -2.111 1.217 4.265 1.00 98.69 94 GLU A O 1
ATOM 663 N N . VAL A 1 95 ? -0.246 1.921 3.257 1.00 98.94 95 VAL A N 1
ATOM 664 C CA . VAL A 1 95 ? 0.502 2.109 4.513 1.00 98.94 95 VAL A CA 1
ATOM 665 C C . VAL A 1 95 ? -0.125 3.202 5.384 1.00 98.94 95 VAL A C 1
ATOM 667 O O . VAL A 1 95 ? -0.282 3.012 6.593 1.00 98.94 95 VAL A O 1
ATOM 670 N N . GLU A 1 96 ? -0.505 4.340 4.803 1.00 98.81 96 GLU A N 1
ATOM 671 C CA . GLU A 1 96 ? -1.148 5.431 5.546 1.00 98.81 96 GLU A CA 1
ATOM 672 C C . GLU A 1 96 ? -2.606 5.111 5.915 1.00 98.81 96 GLU A C 1
ATOM 674 O O . GLU A 1 96 ? -3.041 5.417 7.029 1.00 98.81 96 GLU A O 1
ATOM 679 N N . PHE A 1 97 ? -3.353 4.436 5.038 1.00 98.81 97 PHE A N 1
ATOM 680 C CA . PHE A 1 97 ? -4.696 3.941 5.344 1.00 98.81 97 PHE A CA 1
ATOM 681 C C . PHE A 1 97 ? -4.668 2.899 6.463 1.00 98.81 97 PHE A C 1
ATOM 683 O O . PHE A 1 97 ? -5.468 2.987 7.394 1.00 98.81 97 PHE A O 1
ATOM 690 N N . GLY A 1 98 ? -3.700 1.983 6.446 1.00 98.88 98 GLY A N 1
ATOM 691 C CA . GLY A 1 98 ? -3.512 0.989 7.495 1.00 98.88 98 GLY A CA 1
ATOM 692 C C . GLY A 1 98 ? -3.225 1.611 8.864 1.00 98.88 98 GLY A C 1
ATOM 693 O O . GLY A 1 98 ? -3.813 1.205 9.870 1.00 98.88 98 GLY A O 1
ATOM 694 N N . LYS A 1 99 ? -2.384 2.654 8.919 1.00 98.88 99 LYS A N 1
ATOM 695 C CA . LYS A 1 99 ? -2.154 3.435 10.151 1.00 98.88 99 LYS A CA 1
ATOM 696 C C . LYS A 1 99 ? -3.431 4.124 10.634 1.00 98.88 99 LYS A C 1
ATOM 698 O O . LYS A 1 99 ? -3.706 4.143 11.834 1.00 98.88 99 LYS A O 1
ATOM 703 N N . LEU A 1 100 ? -4.217 4.685 9.713 1.00 98.81 100 LEU A N 1
ATOM 704 C CA . LEU A 1 100 ? -5.481 5.336 10.049 1.00 98.81 100 LEU A CA 1
ATOM 705 C C . LEU A 1 100 ? -6.493 4.341 10.633 1.00 98.81 100 LEU A C 1
ATOM 707 O O . LEU A 1 100 ? -7.113 4.650 11.649 1.00 98.81 100 LEU A O 1
ATOM 711 N N . ALA A 1 101 ? -6.630 3.156 10.034 1.00 98.75 101 ALA A N 1
ATOM 712 C CA . ALA A 1 101 ? -7.520 2.102 10.518 1.00 98.75 101 ALA A CA 1
ATOM 713 C C . ALA A 1 101 ? -7.107 1.567 11.895 1.00 98.75 101 ALA A C 1
ATOM 715 O O . ALA A 1 101 ? -7.958 1.399 12.763 1.00 98.75 101 ALA A O 1
ATOM 716 N N . GLN A 1 102 ? -5.809 1.410 12.164 1.00 98.75 102 GLN A N 1
ATOM 717 C CA . GLN A 1 102 ? -5.330 1.075 13.512 1.00 98.75 102 GLN A CA 1
ATOM 718 C C . GLN A 1 102 ? -5.691 2.149 14.548 1.00 98.75 102 GLN A C 1
ATOM 720 O O . GLN A 1 102 ? -6.047 1.826 15.678 1.00 98.75 102 GLN A O 1
ATOM 725 N N . ALA A 1 103 ? -5.607 3.428 14.174 1.00 98.62 103 ALA A N 1
ATOM 726 C CA . ALA A 1 103 ? -5.866 4.536 15.088 1.00 98.62 103 ALA A CA 1
ATOM 727 C C . ALA A 1 103 ? -7.362 4.817 15.316 1.00 98.62 103 ALA A C 1
ATOM 729 O O . ALA A 1 103 ? -7.733 5.309 16.382 1.00 98.62 103 ALA A O 1
ATOM 730 N N . ARG A 1 104 ? -8.214 4.572 14.313 1.00 98.31 104 ARG A N 1
ATOM 731 C CA . ARG A 1 104 ? -9.632 4.976 14.323 1.00 98.31 104 ARG A CA 1
ATOM 732 C C . ARG A 1 104 ? -10.629 3.832 14.232 1.00 98.31 104 ARG A C 1
ATOM 734 O O . ARG A 1 104 ? -11.810 4.081 14.473 1.00 98.31 104 ARG A O 1
ATOM 741 N N . GLY A 1 105 ? -10.183 2.624 13.905 1.00 98.12 105 GLY A N 1
ATOM 742 C CA . GLY A 1 105 ? -11.034 1.445 13.842 1.00 98.12 105 GLY A CA 1
ATOM 743 C C . GLY A 1 105 ? -11.764 1.231 15.164 1.00 98.12 105 GLY A C 1
ATOM 744 O O . GLY A 1 105 ? -11.149 1.260 16.235 1.00 98.12 105 GLY A O 1
ATOM 745 N N . GLN A 1 106 ? -13.080 1.057 15.087 1.00 97.81 106 GLN A N 1
ATOM 746 C CA . GLN A 1 106 ? -13.955 0.858 16.244 1.00 97.81 106 GLN A CA 1
ATOM 747 C C . GLN A 1 106 ? -13.993 -0.604 16.691 1.00 97.81 106 GLN A C 1
ATOM 749 O O . GLN A 1 106 ? -14.365 -0.900 17.827 1.00 97.81 106 GLN A O 1
ATOM 754 N N . THR A 1 107 ? -13.600 -1.521 15.810 1.00 97.38 107 THR A N 1
ATOM 755 C CA . THR A 1 107 ? -13.542 -2.954 16.085 1.00 97.38 107 THR A CA 1
ATOM 756 C C . THR A 1 107 ? -12.108 -3.476 16.052 1.00 97.38 107 THR A C 1
ATOM 758 O O . THR A 1 107 ? -11.250 -2.975 15.327 1.00 97.38 107 THR A O 1
ATOM 761 N N . THR A 1 108 ? -11.837 -4.541 16.812 1.00 97.69 108 THR A N 1
ATOM 762 C CA . THR A 1 108 ? -10.540 -5.237 16.758 1.00 97.69 108 THR A CA 1
ATOM 763 C C . THR A 1 108 ? -10.247 -5.781 15.358 1.00 97.69 108 THR A C 1
ATOM 765 O O . THR A 1 108 ? -9.096 -5.790 14.936 1.00 97.69 108 THR A O 1
ATOM 768 N N . ASN A 1 109 ? -11.280 -6.193 14.615 1.00 97.00 109 ASN A N 1
ATOM 769 C CA . ASN A 1 109 ? -11.126 -6.650 13.234 1.00 97.00 109 ASN A CA 1
ATOM 770 C C . ASN A 1 109 ? -10.616 -5.527 12.324 1.00 97.00 109 ASN A C 1
ATOM 772 O O . ASN A 1 109 ? -9.673 -5.755 11.575 1.00 97.00 109 ASN A O 1
ATOM 776 N N . GLU A 1 110 ? -11.172 -4.320 12.444 1.00 98.44 110 GLU A N 1
ATOM 777 C CA . GLU A 1 110 ? -10.731 -3.159 11.668 1.00 98.44 110 GLU A CA 1
ATOM 778 C C . GLU A 1 110 ? -9.285 -2.761 11.999 1.00 98.44 110 GLU A C 1
ATOM 780 O O . GLU A 1 110 ? -8.473 -2.510 11.110 1.00 98.44 110 GLU A O 1
ATOM 785 N N . GLN A 1 111 ? -8.925 -2.764 13.284 1.00 98.62 111 GLN A N 1
ATOM 786 C CA . GLN A 1 111 ? -7.563 -2.447 13.724 1.00 98.62 111 GLN A CA 1
ATOM 787 C C . GLN A 1 111 ? -6.548 -3.476 13.207 1.00 98.62 111 GLN A C 1
ATOM 789 O O . GLN A 1 111 ? -5.492 -3.103 12.691 1.00 98.62 111 GLN A O 1
ATOM 794 N N . ASN A 1 112 ? -6.888 -4.766 13.282 1.00 98.69 112 ASN A N 1
ATOM 795 C CA . ASN A 1 112 ? -6.067 -5.845 12.735 1.00 98.69 112 ASN A CA 1
ATOM 796 C C . ASN A 1 112 ? -5.957 -5.753 11.209 1.00 98.69 112 ASN A C 1
ATOM 798 O O . ASN A 1 112 ? -4.882 -5.989 10.657 1.00 98.69 112 ASN A O 1
ATOM 802 N N . PHE A 1 113 ? -7.044 -5.385 10.524 1.00 98.69 113 PHE A N 1
ATOM 803 C CA . PHE A 1 113 ? -7.015 -5.162 9.084 1.00 98.69 113 PHE A CA 1
ATOM 804 C C . PHE A 1 113 ? -6.062 -4.020 8.728 1.00 98.69 113 PHE A C 1
ATOM 806 O O . PHE A 1 113 ? -5.196 -4.191 7.873 1.00 98.69 113 PHE A O 1
ATOM 813 N N . GLY A 1 114 ? -6.129 -2.905 9.459 1.00 98.88 114 GLY A N 1
ATOM 814 C CA . GLY A 1 114 ? -5.195 -1.796 9.305 1.00 98.88 114 GLY A CA 1
ATOM 815 C C . GLY A 1 114 ? -3.731 -2.191 9.524 1.00 98.88 114 GLY A C 1
ATOM 816 O O . GLY A 1 114 ? -2.853 -1.742 8.786 1.00 98.88 114 GLY A O 1
ATOM 817 N N . GLN A 1 115 ? -3.452 -3.059 10.501 1.00 98.88 115 GLN A N 1
ATOM 818 C CA . GLN A 1 115 ? -2.104 -3.584 10.733 1.00 98.88 115 GLN A CA 1
ATOM 819 C C . GLN A 1 115 ? -1.615 -4.443 9.558 1.00 98.88 115 GLN A C 1
ATOM 821 O O . GLN A 1 115 ? -0.466 -4.297 9.136 1.00 98.88 115 GLN A O 1
ATOM 826 N N . MET A 1 116 ? -2.478 -5.310 9.019 1.00 98.81 116 MET A N 1
ATOM 827 C CA . MET A 1 116 ? -2.158 -6.141 7.857 1.00 98.81 116 MET A CA 1
ATOM 828 C C . MET A 1 116 ? -1.875 -5.281 6.620 1.00 98.81 116 MET A C 1
ATOM 830 O O . MET A 1 116 ? -0.833 -5.465 5.997 1.00 98.81 116 MET A O 1
ATOM 834 N N . LEU A 1 117 ? -2.735 -4.299 6.314 1.00 98.81 117 LEU A N 1
ATOM 835 C CA . LEU A 1 117 ? -2.527 -3.374 5.192 1.00 98.81 117 LEU A CA 1
ATOM 836 C C . LEU A 1 117 ? -1.180 -2.657 5.310 1.00 98.81 117 LEU A C 1
ATOM 838 O O . LEU A 1 117 ? -0.392 -2.651 4.366 1.00 9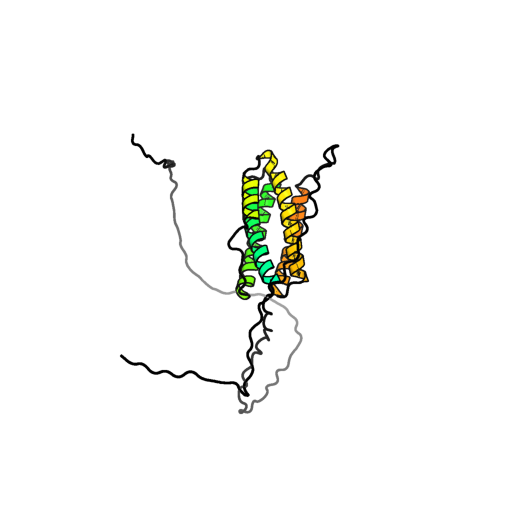8.81 117 LEU A O 1
ATOM 842 N N . GLN A 1 118 ? -0.872 -2.112 6.491 1.00 98.88 118 GLN A N 1
ATOM 843 C CA . GLN A 1 118 ? 0.396 -1.425 6.708 1.00 98.88 118 GLN A CA 1
ATOM 844 C C . GLN A 1 118 ? 1.600 -2.344 6.464 1.00 98.88 118 GLN A C 1
ATOM 846 O O . GLN A 1 118 ? 2.557 -1.934 5.806 1.00 98.88 118 GLN A O 1
ATOM 851 N N . ALA A 1 119 ? 1.583 -3.556 7.018 1.00 98.81 119 ALA A N 1
ATOM 852 C CA . ALA A 1 119 ? 2.710 -4.476 6.922 1.00 98.81 119 ALA A CA 1
ATOM 853 C C . ALA A 1 119 ? 2.904 -4.994 5.491 1.00 98.81 119 ALA A C 1
ATOM 855 O O . ALA A 1 119 ? 4.007 -4.911 4.946 1.00 98.81 119 ALA A O 1
ATOM 856 N N . ASP A 1 120 ? 1.836 -5.486 4.867 1.00 98.81 120 ASP A N 1
ATOM 857 C CA . ASP A 1 120 ? 1.907 -6.125 3.555 1.00 98.81 120 ASP A CA 1
ATOM 858 C C . ASP A 1 120 ? 2.296 -5.123 2.467 1.00 98.81 120 ASP A C 1
ATOM 860 O O . ASP A 1 120 ? 3.162 -5.413 1.640 1.00 98.81 120 ASP A O 1
ATOM 864 N N . HIS A 1 121 ? 1.740 -3.909 2.499 1.00 98.75 121 HIS A N 1
ATOM 865 C CA . HIS A 1 121 ? 2.090 -2.886 1.518 1.00 98.75 121 HIS A CA 1
ATOM 866 C C . HIS A 1 121 ? 3.480 -2.283 1.742 1.00 98.75 121 HIS A C 1
ATOM 868 O O . HIS A 1 121 ? 4.162 -1.979 0.763 1.00 98.75 121 HIS A O 1
ATOM 874 N N . ALA A 1 122 ? 3.959 -2.178 2.987 1.00 98.81 122 ALA A N 1
ATOM 875 C CA . ALA A 1 122 ? 5.350 -1.799 3.244 1.00 98.81 122 ALA A CA 1
ATOM 876 C C . ALA A 1 122 ? 6.332 -2.845 2.689 1.00 98.81 122 ALA A C 1
ATOM 878 O O . ALA A 1 122 ? 7.306 -2.491 2.023 1.00 98.81 122 ALA A O 1
ATOM 879 N N . ASN A 1 123 ? 6.047 -4.134 2.899 1.00 98.69 123 ASN A N 1
ATOM 880 C CA . ASN A 1 123 ? 6.847 -5.229 2.348 1.00 98.69 123 ASN A CA 1
ATOM 881 C C . ASN A 1 123 ? 6.802 -5.244 0.811 1.00 98.69 123 ASN A C 1
ATOM 883 O O . ASN A 1 123 ? 7.827 -5.434 0.156 1.00 98.69 123 ASN A O 1
ATOM 887 N N . SER A 1 124 ? 5.624 -5.000 0.233 1.00 98.62 124 SER A N 1
ATOM 888 C CA . SER A 1 124 ? 5.422 -4.882 -1.213 1.00 98.62 124 SER A CA 1
ATOM 889 C C . SER A 1 124 ? 6.238 -3.730 -1.815 1.00 98.62 124 SER A C 1
ATOM 891 O O . SER A 1 124 ? 6.872 -3.908 -2.855 1.00 98.62 124 SER A O 1
ATOM 893 N N . GLU A 1 125 ? 6.301 -2.572 -1.148 1.00 98.62 125 GLU A N 1
ATOM 894 C CA . GLU A 1 125 ? 7.130 -1.442 -1.590 1.00 98.62 125 GLU A CA 1
ATOM 895 C C . GLU A 1 125 ? 8.626 -1.752 -1.494 1.00 98.62 125 GLU A C 1
ATOM 897 O O . GLU A 1 125 ? 9.396 -1.446 -2.411 1.00 98.62 125 GLU A O 1
ATOM 902 N N . GLN A 1 126 ? 9.042 -2.410 -0.410 1.00 98.69 126 GLN A N 1
ATOM 903 C CA . GLN A 1 126 ? 10.422 -2.851 -0.225 1.00 98.69 126 GLN A CA 1
ATOM 904 C C . GLN A 1 126 ? 10.855 -3.840 -1.318 1.00 98.69 126 GLN A C 1
ATOM 906 O O . GLN A 1 126 ? 12.009 -3.809 -1.744 1.00 98.69 126 GLN A O 1
ATOM 911 N N . ALA A 1 127 ? 9.945 -4.691 -1.799 1.00 98.56 127 ALA A N 1
ATOM 912 C CA . ALA A 1 127 ? 10.204 -5.600 -2.912 1.00 98.56 127 ALA A CA 1
ATOM 913 C C . ALA A 1 127 ? 10.231 -4.886 -4.279 1.00 98.56 127 ALA A C 1
ATOM 915 O O . ALA A 1 127 ? 11.039 -5.246 -5.136 1.00 98.56 127 ALA A O 1
ATOM 916 N N . LEU A 1 128 ? 9.387 -3.868 -4.487 1.00 98.75 128 LEU A N 1
ATOM 917 C CA . LEU A 1 128 ? 9.297 -3.124 -5.751 1.00 98.75 128 LEU A CA 1
ATOM 918 C C . LEU A 1 128 ? 10.498 -2.202 -5.991 1.00 98.75 128 LEU A C 1
ATOM 920 O O . LEU A 1 128 ? 11.010 -2.125 -7.109 1.00 98.75 128 LEU A O 1
ATOM 924 N N . THR A 1 129 ? 10.946 -1.505 -4.946 1.00 98.38 129 THR A N 1
ATOM 925 C CA . THR A 1 129 ? 12.000 -0.479 -5.016 1.00 98.38 129 THR A CA 1
ATOM 926 C C . THR A 1 129 ? 13.270 -0.944 -5.751 1.00 98.38 129 THR A C 1
ATOM 928 O O . THR A 1 129 ? 13.642 -0.296 -6.730 1.00 98.38 129 THR A O 1
ATOM 931 N N . PRO A 1 130 ? 13.914 -2.076 -5.398 1.00 98.19 130 PRO A N 1
ATOM 932 C CA . PRO A 1 130 ? 15.132 -2.512 -6.088 1.00 98.19 130 PRO A CA 1
ATOM 933 C C . PRO A 1 130 ? 14.895 -2.910 -7.554 1.00 98.19 130 PRO A C 1
ATOM 935 O O . PRO A 1 130 ? 15.797 -2.775 -8.387 1.00 98.19 130 PRO A O 1
ATOM 938 N N . ILE A 1 131 ? 13.691 -3.386 -7.900 1.00 97.88 131 ILE A N 1
ATOM 939 C CA . ILE A 1 131 ? 13.326 -3.683 -9.294 1.00 97.88 131 ILE A CA 1
ATOM 940 C C . ILE A 1 131 ? 13.257 -2.371 -10.082 1.00 97.88 131 ILE A C 1
ATOM 942 O O . ILE A 1 131 ? 13.853 -2.264 -11.151 1.00 97.88 131 ILE A O 1
ATOM 946 N N . ALA A 1 132 ? 12.588 -1.355 -9.531 1.00 97.88 132 ALA A N 1
ATOM 947 C CA . ALA A 1 132 ? 12.493 -0.035 -10.147 1.00 97.88 132 ALA A CA 1
ATOM 948 C C . ALA A 1 132 ? 13.875 0.611 -10.344 1.00 97.88 132 ALA A C 1
ATOM 950 O O . ALA A 1 132 ? 14.167 1.095 -11.436 1.00 97.88 132 ALA A O 1
ATOM 951 N N . GLU A 1 133 ? 14.749 0.551 -9.335 1.00 96.88 133 GLU A N 1
ATOM 952 C CA . GLU A 1 133 ? 16.124 1.066 -9.407 1.00 96.88 133 GLU A CA 1
ATOM 953 C C . GLU A 1 133 ? 16.946 0.379 -10.504 1.00 96.88 133 GLU A C 1
ATOM 955 O O . GLU A 1 133 ? 17.573 1.054 -11.323 1.00 96.88 133 GLU A O 1
ATOM 960 N N . THR A 1 134 ? 16.891 -0.956 -10.573 1.00 96.12 134 THR A N 1
ATOM 961 C CA . THR A 1 134 ? 17.594 -1.751 -11.597 1.00 96.12 134 THR A CA 1
ATOM 962 C C . THR A 1 134 ? 17.152 -1.371 -13.010 1.00 96.12 134 THR A C 1
ATOM 964 O O . THR A 1 134 ? 17.959 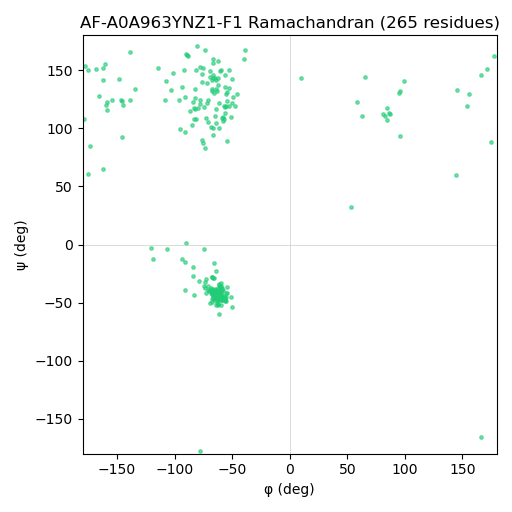-1.349 -13.939 1.00 96.12 134 THR A O 1
ATOM 967 N N . LEU A 1 135 ? 15.868 -1.051 -13.174 1.00 95.56 135 LEU A N 1
ATOM 968 C CA . LEU A 1 135 ? 15.270 -0.669 -14.451 1.00 95.56 135 LEU A CA 1
ATOM 969 C C . LEU A 1 135 ? 15.328 0.842 -14.722 1.00 95.56 135 LEU A C 1
ATOM 971 O O . LEU A 1 135 ? 14.830 1.286 -15.755 1.00 95.56 135 LEU A O 1
ATOM 975 N N . MET A 1 136 ? 15.924 1.634 -13.820 1.00 96.19 136 MET A N 1
ATOM 976 C CA . MET A 1 136 ? 15.942 3.104 -13.872 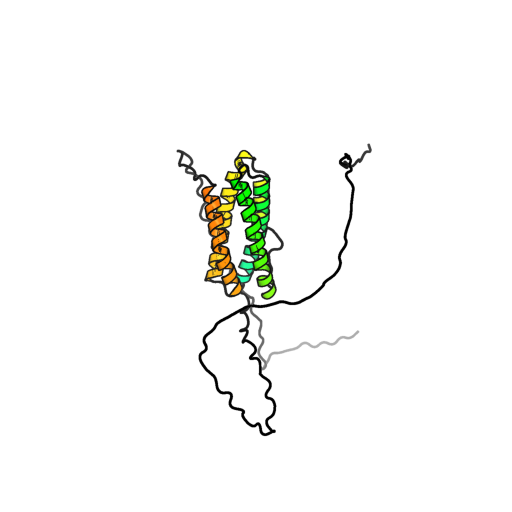1.00 96.19 136 MET A CA 1
ATOM 977 C C . MET A 1 136 ? 14.535 3.723 -14.001 1.00 96.19 136 MET A C 1
ATOM 979 O O . MET A 1 136 ? 14.348 4.783 -14.604 1.00 96.19 136 MET A O 1
ATOM 983 N N . LEU A 1 137 ? 13.534 3.060 -13.421 1.00 96.62 137 LEU A N 1
ATOM 984 C CA . LEU A 1 137 ? 12.154 3.524 -13.352 1.00 96.62 137 LEU A CA 1
ATOM 985 C C . LEU A 1 137 ? 11.920 4.317 -12.067 1.00 96.62 137 LEU A C 1
ATOM 987 O O . LEU A 1 137 ? 12.535 4.071 -11.032 1.00 96.62 137 LEU A O 1
ATOM 991 N N . LYS A 1 138 ? 10.999 5.279 -12.127 1.00 97.00 138 LYS A N 1
ATOM 992 C CA . LYS A 1 138 ? 10.653 6.111 -10.972 1.00 97.00 138 LYS A CA 1
ATOM 993 C C . LYS A 1 138 ? 9.499 5.496 -10.191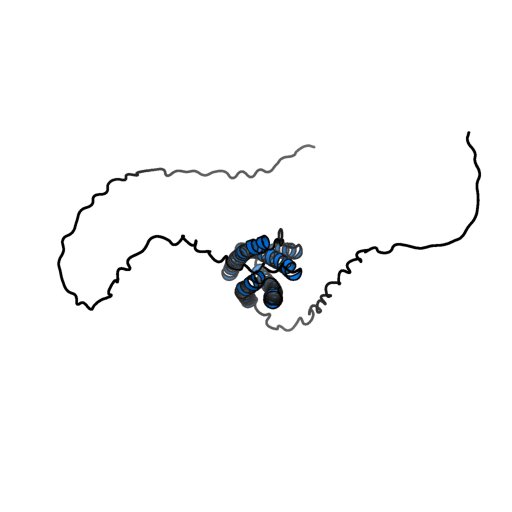 1.00 97.00 138 LYS A C 1
ATOM 995 O O . LYS A 1 138 ? 8.431 5.263 -10.752 1.00 97.00 138 LYS A O 1
ATOM 1000 N N . THR A 1 139 ? 9.701 5.322 -8.892 1.00 98.25 139 THR A N 1
ATOM 1001 C CA . THR A 1 139 ? 8.625 5.103 -7.922 1.00 98.25 139 THR A CA 1
ATOM 1002 C C . THR A 1 139 ? 7.852 6.401 -7.669 1.00 98.25 139 THR A C 1
ATOM 1004 O O . THR A 1 139 ? 8.265 7.491 -8.088 1.00 98.25 139 THR A O 1
ATOM 1007 N N . SER A 1 140 ? 6.693 6.296 -7.017 1.00 97.56 140 SER A N 1
ATOM 1008 C CA . SER A 1 140 ? 5.908 7.478 -6.669 1.00 97.56 140 SER A CA 1
ATOM 1009 C C . SER A 1 140 ? 6.598 8.258 -5.541 1.00 97.56 140 SER A C 1
ATOM 1011 O O . SER A 1 140 ? 7.072 7.643 -4.584 1.00 97.56 140 SER A O 1
ATOM 1013 N N . PRO A 1 141 ? 6.632 9.605 -5.585 1.00 95.12 141 PRO A N 1
ATOM 1014 C CA . PRO A 1 141 ? 7.187 10.415 -4.496 1.00 95.12 141 PRO A CA 1
ATOM 1015 C C . PRO A 1 141 ? 6.274 10.485 -3.258 1.00 95.12 141 PRO A C 1
ATOM 1017 O O . PRO A 1 141 ? 6.620 11.149 -2.282 1.00 95.12 141 PRO A O 1
ATOM 1020 N N . GLY A 1 142 ? 5.084 9.889 -3.319 1.00 93.44 142 GLY A N 1
ATOM 1021 C CA . GLY A 1 142 ? 4.068 9.974 -2.281 1.00 93.44 142 GLY A CA 1
ATOM 1022 C C . GLY A 1 142 ? 2.704 9.483 -2.764 1.00 93.44 142 GLY A C 1
ATOM 1023 O O . GLY A 1 142 ? 2.555 8.904 -3.843 1.00 93.44 142 GLY A O 1
ATOM 1024 N N . LEU A 1 143 ? 1.679 9.799 -1.976 1.00 96.56 143 LEU A N 1
ATOM 1025 C CA . LEU A 1 143 ? 0.283 9.592 -2.349 1.00 96.56 143 LEU A CA 1
ATOM 1026 C C . LEU A 1 143 ? -0.108 10.514 -3.516 1.00 96.56 143 LEU A C 1
ATOM 1028 O O . LEU A 1 143 ? 0.273 11.685 -3.571 1.00 96.56 143 LEU A O 1
ATOM 1032 N N . SER A 1 144 ? -0.945 10.008 -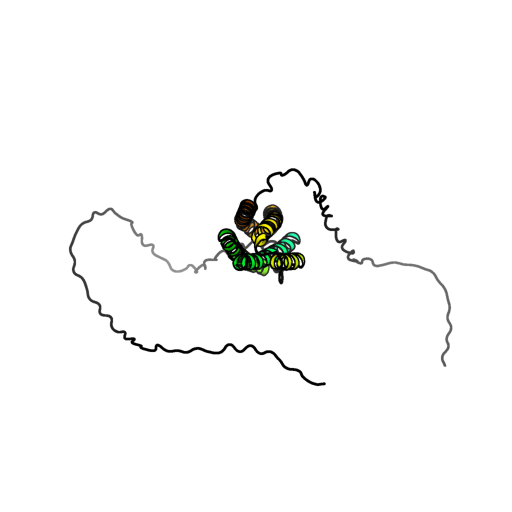4.417 1.00 93.50 144 SER A N 1
ATOM 1033 C CA . SER A 1 144 ? -1.608 10.823 -5.437 1.00 93.50 144 SER A CA 1
ATOM 1034 C C . SER A 1 144 ? -2.611 11.809 -4.810 1.00 93.50 144 SER A C 1
ATOM 1036 O O . SER A 1 144 ? -3.123 11.560 -3.714 1.00 93.50 144 SER A O 1
ATOM 1038 N N . PRO A 1 145 ? -2.996 12.894 -5.513 1.00 95.06 145 PRO A N 1
ATOM 1039 C CA . PRO A 1 145 ? -4.012 13.830 -5.021 1.00 95.06 145 PRO A CA 1
ATOM 1040 C C . PRO A 1 145 ? -5.339 13.159 -4.636 1.00 95.06 145 PRO A C 1
ATOM 1042 O O . PRO A 1 145 ? -5.959 13.531 -3.641 1.00 95.06 145 PRO A O 1
ATOM 1045 N N . MET A 1 146 ? -5.752 12.133 -5.387 1.00 93.50 146 MET A N 1
ATOM 1046 C CA . MET A 1 146 ? -6.964 11.367 -5.092 1.00 93.50 146 MET A CA 1
ATOM 1047 C C . MET A 1 146 ? -6.826 10.562 -3.792 1.00 93.50 146 MET A C 1
ATOM 1049 O O . MET A 1 146 ? -7.741 10.563 -2.974 1.00 93.50 146 MET A O 1
ATOM 1053 N N . GLN A 1 147 ? -5.676 9.919 -3.568 1.00 96.94 147 GLN A N 1
ATOM 1054 C CA . GLN A 1 147 ? -5.403 9.175 -2.331 1.00 96.94 147 GLN A CA 1
ATOM 1055 C C . GLN A 1 147 ? -5.295 10.109 -1.118 1.00 96.94 147 GLN A C 1
ATOM 1057 O O . GLN A 1 147 ? -5.819 9.783 -0.057 1.00 96.94 147 GLN A O 1
ATOM 1062 N N . ILE A 1 148 ? -4.694 11.294 -1.278 1.00 97.81 148 ILE A N 1
ATOM 1063 C CA . ILE A 1 148 ? -4.659 12.332 -0.234 1.00 97.81 148 ILE A CA 1
ATOM 1064 C C . ILE A 1 148 ? -6.081 12.770 0.131 1.00 97.81 148 ILE A C 1
ATOM 1066 O O . ILE A 1 148 ? -6.420 12.842 1.311 1.00 97.81 148 ILE A O 1
ATOM 1070 N N . SER A 1 149 ? -6.925 13.034 -0.870 1.00 97.50 149 SER A N 1
ATOM 1071 C CA . SER A 1 149 ? -8.316 13.427 -0.641 1.00 97.50 149 SER A CA 1
ATOM 1072 C C . SER A 1 149 ? -9.109 12.330 0.074 1.00 97.50 149 SER A C 1
ATOM 1074 O O . SER A 1 149 ? -9.834 12.629 1.022 1.00 97.50 149 SER A O 1
ATOM 1076 N N . LEU A 1 150 ? -8.924 11.064 -0.313 1.00 97.25 150 LEU A N 1
ATOM 1077 C CA . LEU A 1 150 ? -9.550 9.930 0.366 1.00 97.25 150 LEU A CA 1
ATOM 1078 C C . LEU A 1 150 ? -9.069 9.799 1.820 1.00 97.25 150 LEU A C 1
ATOM 1080 O O . LEU A 1 150 ? -9.891 9.611 2.714 1.00 97.25 150 LEU A O 1
ATOM 1084 N N . LEU A 1 151 ? -7.766 9.958 2.079 1.00 98.31 151 LEU A N 1
ATOM 1085 C CA . LEU A 1 151 ? -7.207 9.927 3.435 1.00 98.31 151 LEU A CA 1
ATOM 1086 C C . LEU A 1 151 ? -7.846 11.005 4.319 1.00 98.31 151 LEU A C 1
ATOM 1088 O O . LEU A 1 151 ? -8.297 10.715 5.426 1.00 98.31 151 LEU A O 1
ATOM 1092 N N . GLN A 1 152 ? -7.933 12.236 3.812 1.00 98.19 152 GLN A N 1
ATOM 1093 C CA . GLN A 1 152 ? -8.564 13.359 4.508 1.00 98.19 152 GLN A CA 1
ATOM 1094 C C . GLN A 1 152 ? -10.056 13.114 4.754 1.00 98.19 152 GLN A C 1
ATOM 1096 O O . GLN A 1 152 ? -10.558 13.390 5.844 1.00 98.19 152 GLN A O 1
ATOM 1101 N N . GLN A 1 153 ? -10.764 12.559 3.767 1.00 97.69 153 GLN A N 1
ATOM 1102 C CA . GLN A 1 153 ? -12.165 12.194 3.921 1.00 97.69 153 GLN A CA 1
ATOM 1103 C C . GLN A 1 153 ? -12.331 11.181 5.056 1.00 97.69 153 GLN A C 1
ATOM 1105 O O . GLN A 1 153 ? -13.096 11.446 5.980 1.00 97.69 153 GLN A O 1
ATOM 1110 N N . LEU A 1 154 ? -11.576 10.079 5.047 1.00 98.00 154 LEU A N 1
ATOM 1111 C CA . LEU A 1 154 ? -11.630 9.038 6.080 1.00 98.00 154 LEU A CA 1
ATOM 1112 C C . LEU A 1 154 ? -11.266 9.573 7.475 1.00 98.00 154 LEU A C 1
ATOM 1114 O O . LEU A 1 154 ? -11.892 9.201 8.466 1.00 98.00 154 LEU A O 1
ATOM 1118 N N . GLN A 1 155 ? -10.315 10.507 7.565 1.00 98.12 155 GLN A N 1
ATOM 1119 C CA . GLN A 1 155 ? -9.985 11.210 8.813 1.00 98.12 155 GLN A CA 1
ATOM 1120 C C . GLN A 1 155 ? -11.138 12.078 9.346 1.00 98.12 155 GLN A C 1
ATOM 1122 O O . GLN A 1 155 ? -11.183 12.376 10.540 1.00 98.12 155 GLN A O 1
ATOM 1127 N N . SER A 1 156 ? -12.072 12.498 8.497 1.00 97.44 156 SER A N 1
ATOM 1128 C CA . SER A 1 156 ? -13.207 13.338 8.897 1.00 97.44 156 SER A CA 1
ATOM 1129 C C . SER A 1 156 ? -14.476 12.549 9.245 1.00 97.44 156 SER A C 1
ATOM 1131 O O . SER A 1 156 ? -15.392 13.113 9.841 1.00 97.44 156 SER A O 1
ATOM 1133 N N . VAL A 1 157 ? -14.534 11.252 8.915 1.00 96.88 157 VAL A N 1
ATOM 1134 C CA . VAL A 1 157 ? -15.723 10.407 9.129 1.00 96.88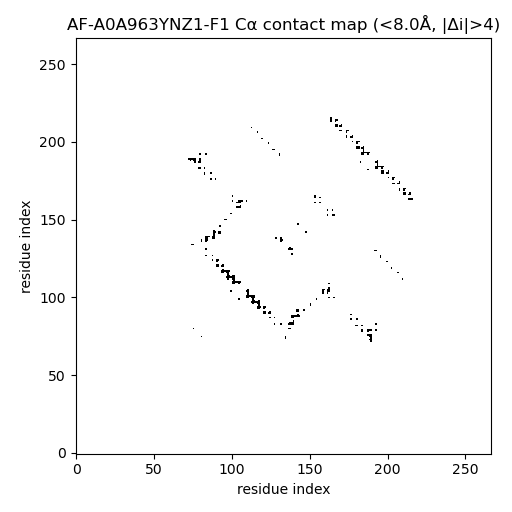 157 VAL A CA 1
ATOM 1135 C C . VAL A 1 157 ? -16.033 10.270 10.629 1.00 96.88 157 VAL A C 1
ATOM 1137 O O . VAL A 1 157 ? -15.111 10.002 11.404 1.00 96.88 157 VAL A O 1
ATOM 1140 N N . PRO A 1 158 ? -17.298 10.417 11.070 1.00 98.06 158 PRO A N 1
ATOM 1141 C CA . PRO A 1 158 ? -17.701 10.126 12.447 1.00 98.06 158 PRO A CA 1
ATOM 1142 C C . PRO A 1 158 ? -17.231 8.741 12.910 1.00 98.06 158 PRO A C 1
ATOM 1144 O O . PRO A 1 158 ? -17.226 7.796 12.126 1.00 98.06 158 PRO A O 1
ATOM 1147 N N . ALA A 1 159 ? -16.815 8.611 14.172 1.00 97.12 159 ALA A N 1
ATOM 1148 C CA . ALA A 1 159 ? -16.204 7.375 14.670 1.00 97.12 159 ALA A CA 1
ATOM 1149 C C . ALA A 1 159 ? -17.101 6.142 14.451 1.00 97.12 159 ALA A C 1
ATOM 1151 O O . ALA A 1 159 ? -16.626 5.120 13.972 1.00 97.12 159 ALA A O 1
ATOM 1152 N N . ASP A 1 160 ? -18.405 6.275 14.690 1.00 96.19 160 ASP A N 1
ATOM 1153 C CA . ASP A 1 160 ? -19.424 5.234 14.500 1.00 96.19 160 ASP A CA 1
ATOM 1154 C C . ASP A 1 160 ? -19.645 4.820 13.033 1.00 96.19 160 ASP A C 1
ATOM 1156 O O . ASP A 1 160 ? -20.213 3.764 12.767 1.00 96.19 160 ASP A O 1
ATOM 1160 N N . GLN A 1 161 ? -19.180 5.624 12.075 1.00 96.44 161 GLN A N 1
ATOM 1161 C CA . GLN A 1 161 ? -19.277 5.358 10.635 1.00 96.44 161 GLN A CA 1
ATOM 1162 C C . GLN A 1 161 ? -17.935 4.962 10.007 1.00 96.44 161 GLN A C 1
ATOM 1164 O O . GLN A 1 161 ? -17.889 4.661 8.808 1.00 96.44 161 GLN A O 1
ATOM 1169 N N . PHE A 1 162 ? -16.846 4.985 10.785 1.00 98.19 162 PHE A N 1
ATOM 1170 C CA . PHE A 1 162 ? -15.489 4.825 10.274 1.00 98.19 162 PHE A CA 1
ATOM 1171 C C . PHE A 1 162 ? -15.287 3.463 9.601 1.00 98.19 162 PHE A C 1
ATOM 1173 O O . PHE A 1 162 ? -15.045 3.442 8.397 1.00 98.19 162 PHE A O 1
ATOM 1180 N N . ASP A 1 163 ? -15.467 2.353 10.327 1.00 97.94 163 ASP A N 1
ATOM 1181 C CA . ASP A 1 163 ? -15.204 0.992 9.828 1.00 97.94 163 ASP A CA 1
ATOM 1182 C C . ASP A 1 163 ? -15.983 0.709 8.528 1.00 97.94 163 ASP A C 1
ATOM 1184 O O . ASP A 1 163 ? -15.427 0.237 7.538 1.00 97.94 163 ASP A O 1
ATOM 1188 N N . MET A 1 164 ? -17.273 1.066 8.466 1.00 96.69 164 MET A N 1
ATOM 1189 C CA . MET A 1 164 ? -18.083 0.870 7.253 1.00 96.69 164 MET A CA 1
ATOM 1190 C C . MET A 1 164 ? -17.547 1.688 6.068 1.00 96.69 164 MET A C 1
ATOM 1192 O O . MET A 1 164 ? -17.445 1.178 4.951 1.00 96.69 164 MET A O 1
ATOM 1196 N N . THR A 1 165 ? -17.217 2.960 6.295 1.00 96.81 165 THR A N 1
ATOM 1197 C CA . THR A 1 165 ? -16.748 3.855 5.227 1.00 96.81 165 THR A CA 1
ATOM 1198 C C . THR A 1 165 ? -15.357 3.453 4.739 1.00 96.81 165 THR A C 1
ATOM 1200 O O . THR A 1 165 ? -15.097 3.472 3.532 1.00 96.81 165 THR A O 1
ATOM 1203 N N . PHE A 1 166 ? -14.481 3.049 5.661 1.00 98.44 166 PHE A N 1
ATOM 1204 C CA . PHE A 1 166 ? -13.145 2.550 5.364 1.00 98.44 166 PHE A CA 1
ATOM 1205 C C . PHE A 1 166 ? -13.215 1.280 4.517 1.00 98.44 166 PHE A C 1
ATOM 1207 O O . PHE A 1 166 ? -12.662 1.251 3.419 1.00 98.44 166 PHE A O 1
ATOM 1214 N N . ASN A 1 167 ? -13.985 0.276 4.943 1.00 98.31 167 ASN A N 1
ATOM 1215 C CA . ASN A 1 167 ? -14.102 -0.984 4.212 1.00 98.31 167 ASN A CA 1
ATOM 1216 C C . ASN A 1 167 ? -14.662 -0.791 2.793 1.00 98.31 167 ASN A C 1
ATOM 1218 O O . ASN A 1 167 ? -14.124 -1.345 1.835 1.00 98.31 167 ASN A O 1
ATOM 1222 N N . GLN A 1 168 ? -15.659 0.079 2.605 1.00 97.69 168 GLN A N 1
ATOM 1223 C CA . GLN A 1 168 ? -16.150 0.423 1.264 1.00 97.69 168 GLN A CA 1
ATOM 1224 C C . GLN A 1 168 ? -15.080 1.090 0.386 1.00 97.69 168 GLN A C 1
ATOM 1226 O O . GLN A 1 168 ? -15.042 0.861 -0.827 1.00 97.69 168 GLN A O 1
ATOM 1231 N N . ALA A 1 169 ? -14.230 1.938 0.971 1.00 97.75 169 ALA A N 1
ATOM 1232 C CA . ALA A 1 169 ? -13.109 2.539 0.261 1.00 97.75 169 ALA A CA 1
ATOM 1233 C C . ALA A 1 169 ? -12.062 1.484 -0.123 1.00 97.75 169 ALA A C 1
ATOM 1235 O O . ALA A 1 169 ? -11.642 1.457 -1.282 1.00 97.75 169 ALA A O 1
ATOM 1236 N N . MET A 1 170 ? -11.722 0.578 0.798 1.00 98.38 170 MET A N 1
ATOM 1237 C CA . MET A 1 170 ? -10.765 -0.506 0.561 1.00 98.38 170 MET A CA 1
ATOM 1238 C C . MET A 1 170 ? -11.237 -1.458 -0.532 1.00 98.38 170 MET A C 1
ATOM 1240 O O . MET A 1 170 ? -10.444 -1.804 -1.403 1.00 98.38 170 MET A O 1
ATOM 1244 N N . VAL A 1 171 ? -12.528 -1.806 -0.580 1.00 98.31 171 VAL A N 1
ATOM 1245 C CA . VAL A 1 171 ? -13.084 -2.623 -1.672 1.00 98.31 171 VAL A CA 1
ATOM 1246 C C . VAL A 1 171 ? -12.811 -1.985 -3.038 1.00 98.31 171 VAL A C 1
ATOM 1248 O O . VAL A 1 171 ? -12.316 -2.658 -3.942 1.00 98.31 171 VAL A O 1
ATOM 1251 N N . ARG A 1 172 ? -13.086 -0.684 -3.197 1.00 96.88 172 ARG A N 1
ATOM 1252 C CA . ARG A 1 172 ? -12.859 0.021 -4.471 1.00 96.88 172 ARG A CA 1
ATOM 1253 C C . ARG A 1 172 ? -11.373 0.130 -4.812 1.00 96.88 172 ARG A C 1
ATOM 1255 O O . ARG A 1 172 ? -11.000 -0.094 -5.963 1.00 96.88 172 ARG A O 1
ATOM 1262 N N . ALA A 1 173 ? -10.539 0.464 -3.826 1.00 96.19 173 ALA A N 1
ATOM 1263 C CA . ALA A 1 173 ? -9.095 0.590 -4.005 1.00 96.19 173 ALA A CA 1
ATOM 1264 C C . ALA A 1 173 ? -8.468 -0.741 -4.452 1.00 96.19 173 ALA A C 1
ATOM 1266 O O . ALA A 1 173 ? -7.766 -0.784 -5.462 1.00 96.19 173 ALA A O 1
ATOM 1267 N N . HIS A 1 174 ? -8.815 -1.844 -3.786 1.00 98.31 174 HIS A N 1
ATOM 1268 C CA . HIS A 1 174 ? -8.265 -3.163 -4.093 1.00 98.31 174 HIS A CA 1
ATOM 1269 C C . HIS A 1 174 ? -8.778 -3.721 -5.423 1.00 98.31 174 HIS A C 1
ATOM 1271 O O . HIS A 1 174 ? -8.009 -4.329 -6.161 1.00 98.31 174 HIS A O 1
ATOM 1277 N N . GLN A 1 175 ? -10.039 -3.470 -5.797 1.00 98.44 175 GLN A N 1
ATOM 1278 C CA . GLN A 1 175 ? -10.539 -3.826 -7.133 1.00 98.44 175 GLN A CA 1
ATOM 1279 C C . GLN A 1 175 ? -9.730 -3.149 -8.247 1.00 98.44 175 GLN A C 1
ATOM 1281 O O . GLN A 1 175 ? -9.363 -3.804 -9.225 1.00 98.44 175 GLN A O 1
ATOM 1286 N N . HIS A 1 176 ? -9.419 -1.859 -8.086 1.00 97.31 176 HIS A N 1
ATOM 1287 C CA . HIS A 1 176 ? -8.558 -1.138 -9.022 1.00 97.31 176 HIS A CA 1
ATOM 1288 C C . HIS A 1 176 ? -7.143 -1.734 -9.022 1.00 97.31 176 HIS A C 1
ATOM 1290 O O . HIS A 1 176 ? -6.634 -2.094 -10.084 1.00 97.31 176 HIS A O 1
ATOM 1296 N N . ALA A 1 177 ? -6.521 -1.885 -7.849 1.00 97.56 177 ALA A N 1
ATOM 1297 C CA . ALA A 1 177 ? -5.162 -2.410 -7.729 1.00 97.56 177 ALA A CA 1
ATOM 1298 C C . ALA A 1 177 ? -5.026 -3.795 -8.382 1.00 97.56 177 ALA A C 1
ATOM 1300 O O . ALA A 1 177 ? -4.132 -4.004 -9.196 1.00 97.56 177 ALA A O 1
ATOM 1301 N N . ILE A 1 178 ? -5.960 -4.715 -8.128 1.00 98.69 178 ILE A N 1
ATOM 1302 C CA . ILE A 1 178 ? -5.970 -6.047 -8.748 1.00 98.69 178 ILE A CA 1
ATOM 1303 C C . ILE A 1 178 ? -6.036 -5.952 -10.276 1.00 98.69 178 ILE A C 1
ATOM 1305 O O . ILE A 1 178 ? -5.343 -6.708 -10.955 1.00 98.69 178 ILE A O 1
ATOM 1309 N N . ALA A 1 179 ? -6.825 -5.032 -10.840 1.00 98.50 179 ALA A N 1
ATOM 1310 C CA . ALA A 1 179 ? -6.885 -4.848 -12.290 1.00 98.50 179 ALA A CA 1
ATOM 1311 C C . ALA A 1 179 ? -5.531 -4.398 -12.866 1.00 98.50 179 ALA A C 1
ATOM 1313 O O . ALA A 1 179 ? -5.065 -4.969 -13.853 1.00 98.50 179 ALA A O 1
ATOM 1314 N N . VAL A 1 180 ? -4.866 -3.438 -12.215 1.00 98.38 180 VAL A N 1
ATOM 1315 C CA . VAL A 1 180 ? -3.529 -2.954 -12.605 1.00 98.38 180 VAL A CA 1
ATOM 1316 C C . VAL A 1 180 ? -2.481 -4.065 -12.498 1.00 98.38 180 VAL A C 1
ATOM 1318 O O . VAL A 1 180 ? -1.708 -4.278 -13.429 1.00 98.38 180 VAL A O 1
ATOM 1321 N N . PHE A 1 181 ? -2.485 -4.822 -11.400 1.00 98.62 181 PHE A N 1
ATOM 1322 C CA . PHE A 1 181 ? -1.540 -5.917 -11.182 1.00 98.62 181 PHE A CA 1
ATOM 1323 C C . PHE A 1 181 ? -1.771 -7.088 -12.143 1.00 98.62 181 PHE A C 1
ATOM 1325 O O . PHE A 1 181 ? -0.810 -7.652 -12.660 1.00 98.62 181 PHE A O 1
ATOM 1332 N N . ARG A 1 182 ? -3.027 -7.441 -12.450 1.00 98.69 182 ARG A N 1
ATOM 1333 C CA . ARG A 1 182 ? -3.333 -8.462 -13.466 1.00 98.69 182 ARG A CA 1
ATOM 1334 C C . ARG A 1 182 ? -2.883 -8.026 -14.856 1.00 98.69 182 ARG A C 1
ATOM 1336 O O . ARG A 1 182 ? -2.312 -8.843 -15.576 1.00 98.69 182 ARG A O 1
ATOM 1343 N N . GLN A 1 183 ? -3.100 -6.760 -15.215 1.00 98.50 183 GLN A N 1
ATOM 1344 C CA . GLN A 1 183 ? -2.636 -6.220 -16.490 1.00 98.50 183 GLN A CA 1
ATOM 1345 C C . GLN A 1 183 ? -1.115 -6.339 -16.614 1.00 98.50 183 GLN A C 1
ATOM 1347 O O . GLN A 1 183 ? -0.631 -6.834 -17.629 1.00 98.50 183 GLN A O 1
ATOM 1352 N N . GLU A 1 184 ? -0.365 -5.958 -15.580 1.00 98.62 184 GLU A N 1
ATOM 1353 C CA . GLU A 1 184 ? 1.092 -6.075 -15.616 1.00 98.62 184 GLU A CA 1
ATOM 1354 C C . GLU A 1 184 ? 1.551 -7.532 -15.664 1.00 98.62 184 GLU A C 1
ATOM 1356 O O . GLU A 1 184 ? 2.365 -7.898 -16.505 1.00 98.62 184 GLU A O 1
ATOM 1361 N N . ALA A 1 185 ? 0.984 -8.397 -14.826 1.00 98.44 185 ALA A N 1
ATOM 1362 C CA . ALA A 1 185 ? 1.305 -9.819 -14.807 1.00 98.44 185 ALA A CA 1
ATOM 1363 C C . ALA A 1 185 ? 1.142 -10.479 -16.198 1.00 98.44 185 ALA A C 1
ATOM 1365 O O . ALA A 1 185 ? 1.990 -11.265 -16.645 1.00 98.44 185 ALA A O 1
ATOM 1366 N N . MET A 1 186 ? 0.071 -10.116 -16.913 1.00 97.50 186 MET A N 1
ATOM 1367 C CA . MET A 1 186 ? -0.263 -10.674 -18.224 1.00 97.50 186 MET A CA 1
ATOM 1368 C C . MET A 1 186 ? 0.484 -10.014 -19.388 1.00 97.50 186 MET A C 1
ATOM 1370 O O . MET A 1 186 ? 0.924 -10.725 -20.291 1.00 97.50 186 MET A O 1
ATOM 1374 N N . ALA A 1 187 ? 0.597 -8.686 -19.388 1.00 95.88 187 ALA A N 1
ATOM 1375 C CA . ALA A 1 187 ? 1.000 -7.899 -20.554 1.00 95.88 187 ALA A CA 1
ATOM 1376 C C . ALA A 1 187 ? 2.270 -7.055 -20.348 1.00 95.88 187 ALA A C 1
ATOM 1378 O O . ALA A 1 187 ? 2.700 -6.391 -21.290 1.00 95.88 187 ALA A O 1
ATOM 1379 N N . GLY A 1 188 ? 2.860 -7.051 -19.149 1.00 96.56 188 GLY A N 1
ATOM 1380 C CA . GLY A 1 188 ? 4.131 -6.373 -18.883 1.00 96.56 188 GLY A CA 1
ATOM 1381 C C . GLY A 1 188 ? 5.255 -6.918 -19.766 1.00 96.56 188 GLY A C 1
ATOM 1382 O O . GLY A 1 188 ? 5.237 -8.086 -20.167 1.00 96.56 188 GLY A O 1
ATOM 1383 N N . GLN A 1 189 ? 6.239 -6.083 -20.097 1.00 96.00 189 GLN A N 1
ATOM 1384 C CA . GLN A 1 189 ? 7.376 -6.511 -20.922 1.00 96.00 189 GLN A CA 1
ATOM 1385 C C . GLN A 1 189 ? 8.528 -7.014 -20.060 1.00 96.00 189 GLN A C 1
ATOM 1387 O O . GLN A 1 189 ? 9.161 -8.020 -20.394 1.00 96.00 189 GLN A O 1
ATOM 1392 N N . ASN A 1 190 ? 8.780 -6.355 -18.928 1.00 96.88 190 ASN A N 1
ATOM 1393 C CA . ASN A 1 190 ? 9.856 -6.757 -18.044 1.00 96.88 190 ASN A CA 1
ATOM 1394 C C . ASN A 1 190 ? 9.479 -7.986 -17.185 1.00 96.88 190 ASN A C 1
ATOM 1396 O O . ASN A 1 190 ? 8.510 -7.947 -16.420 1.00 96.88 190 ASN A O 1
ATOM 1400 N N . PRO A 1 191 ? 10.261 -9.081 -17.230 1.00 96.81 191 PRO A N 1
ATOM 1401 C CA . PRO A 1 191 ? 9.937 -10.305 -16.500 1.00 96.81 191 PRO A CA 1
ATOM 1402 C C . PRO A 1 191 ? 9.972 -10.147 -14.973 1.00 96.81 191 PRO A C 1
ATOM 1404 O O . PRO A 1 191 ? 9.220 -10.839 -14.287 1.00 96.81 191 PRO A O 1
ATOM 1407 N N . GLN A 1 192 ? 10.794 -9.244 -14.422 1.00 97.56 192 GLN A N 1
ATOM 1408 C CA . GLN A 1 192 ? 10.844 -9.015 -12.972 1.00 97.56 192 GLN A CA 1
ATOM 1409 C C . GLN A 1 192 ? 9.576 -8.316 -12.475 1.00 97.56 192 GLN A C 1
ATOM 1411 O O . GLN A 1 192 ? 9.051 -8.689 -11.428 1.00 97.56 192 GLN A O 1
ATOM 1416 N N . LEU A 1 193 ? 9.047 -7.356 -13.240 1.00 98.44 193 LEU A N 1
ATOM 1417 C CA . LEU A 1 193 ? 7.805 -6.660 -12.892 1.00 98.44 193 LEU A CA 1
ATOM 1418 C C . LEU A 1 193 ? 6.583 -7.567 -13.017 1.00 98.44 193 LEU A C 1
ATOM 1420 O O . LEU A 1 193 ? 5.746 -7.583 -12.117 1.00 98.44 193 LEU A O 1
ATOM 1424 N N . ARG A 1 194 ? 6.530 -8.414 -14.051 1.00 98.44 194 ARG A N 1
ATOM 1425 C CA . ARG A 1 194 ? 5.503 -9.462 -14.150 1.00 98.44 194 ARG A CA 1
ATOM 1426 C C . ARG A 1 194 ? 5.541 -10.411 -12.956 1.00 98.44 194 ARG A C 1
ATOM 1428 O O . ARG A 1 194 ? 4.496 -10.742 -12.401 1.00 98.44 194 ARG A O 1
ATOM 1435 N N . ALA A 1 195 ? 6.736 -10.858 -12.563 1.00 98.44 195 ALA A N 1
ATOM 1436 C CA . ALA A 1 195 ? 6.908 -11.752 -11.422 1.00 98.44 195 ALA A CA 1
ATOM 1437 C C . ALA A 1 195 ? 6.473 -11.085 -10.110 1.00 98.44 195 ALA A C 1
ATOM 1439 O O . ALA A 1 195 ? 5.723 -11.691 -9.347 1.00 98.44 195 ALA A O 1
ATOM 1440 N N . TYR A 1 196 ? 6.876 -9.832 -9.887 1.00 98.75 196 TYR A N 1
ATOM 1441 C CA . TYR A 1 196 ? 6.415 -9.027 -8.758 1.00 98.75 196 TYR A CA 1
ATOM 1442 C C . TYR A 1 196 ? 4.884 -8.914 -8.744 1.00 98.75 196 TYR A C 1
ATOM 1444 O O . TYR A 1 196 ? 4.252 -9.230 -7.739 1.00 98.75 196 TYR A O 1
ATOM 1452 N N . ALA A 1 197 ? 4.268 -8.570 -9.879 1.00 98.69 197 ALA A N 1
ATOM 1453 C CA . ALA A 1 197 ? 2.819 -8.451 -9.978 1.00 98.69 197 ALA A CA 1
ATOM 1454 C C . ALA A 1 197 ? 2.106 -9.775 -9.639 1.00 98.69 197 ALA A C 1
ATOM 1456 O O . ALA A 1 197 ? 1.163 -9.788 -8.848 1.00 98.69 197 ALA A O 1
ATOM 1457 N N . HIS A 1 198 ? 2.593 -10.902 -10.168 1.00 98.62 198 HIS A N 1
ATOM 1458 C CA . HIS A 1 198 ? 2.069 -12.232 -9.850 1.00 98.62 198 HIS A CA 1
ATOM 1459 C C . HIS A 1 198 ? 2.181 -12.595 -8.363 1.00 98.62 198 HIS A C 1
ATOM 1461 O O . HIS A 1 198 ? 1.260 -13.204 -7.823 1.00 98.62 198 HIS A O 1
ATOM 1467 N N . GLN A 1 199 ? 3.289 -12.245 -7.708 1.00 98.56 199 GLN A N 1
ATOM 1468 C CA . GLN A 1 199 ? 3.529 -12.570 -6.298 1.00 98.56 199 GLN A CA 1
ATOM 1469 C C . GLN A 1 199 ? 2.674 -11.732 -5.342 1.00 98.56 199 GLN A C 1
ATOM 1471 O O . GLN A 1 199 ? 2.303 -12.222 -4.278 1.00 98.56 199 GLN A O 1
ATOM 1476 N N . THR A 1 200 ? 2.326 -10.503 -5.724 1.00 98.56 200 THR A N 1
ATOM 1477 C CA . THR A 1 200 ? 1.532 -9.590 -4.887 1.00 98.56 200 THR A CA 1
ATOM 1478 C C . THR A 1 200 ? 0.022 -9.829 -5.004 1.00 98.56 200 THR A C 1
ATOM 1480 O O . THR A 1 200 ? -0.715 -9.582 -4.050 1.00 98.56 200 THR A O 1
ATOM 1483 N N . LEU A 1 201 ? -0.461 -10.349 -6.141 1.00 98.75 201 LEU A N 1
ATOM 1484 C CA . LEU A 1 201 ? -1.895 -10.560 -6.396 1.00 98.75 201 LEU A CA 1
ATOM 1485 C C . LEU A 1 201 ? -2.650 -11.328 -5.290 1.00 98.75 201 LEU A C 1
ATOM 1487 O O . LEU A 1 201 ? -3.720 -10.855 -4.907 1.00 98.75 201 LEU A O 1
ATOM 1491 N N . PRO A 1 202 ? -2.135 -12.442 -4.728 1.00 98.75 202 PRO A N 1
ATOM 1492 C CA . PRO A 1 202 ? -2.848 -13.171 -3.678 1.00 98.75 202 PRO A CA 1
ATOM 1493 C C . PRO A 1 202 ? -3.118 -12.334 -2.420 1.00 98.75 202 PRO A C 1
ATOM 1495 O O . PRO A 1 202 ? -4.180 -12.469 -1.814 1.00 98.75 202 PRO A O 1
ATOM 1498 N N . ALA A 1 203 ? -2.189 -11.452 -2.035 1.00 98.56 203 ALA A N 1
ATOM 1499 C CA . ALA A 1 203 ? -2.384 -10.563 -0.891 1.00 98.56 203 ALA A CA 1
ATOM 1500 C C . ALA A 1 203 ? -3.499 -9.548 -1.176 1.00 98.56 203 ALA A C 1
ATOM 1502 O O . ALA A 1 203 ? -4.424 -9.423 -0.378 1.00 98.56 203 ALA A O 1
ATOM 1503 N N . LEU A 1 204 ? -3.480 -8.918 -2.358 1.00 98.69 204 LEU A N 1
ATOM 1504 C CA . LEU A 1 204 ? -4.519 -7.968 -2.771 1.00 98.69 204 LEU A CA 1
ATOM 1505 C C . LEU A 1 204 ? -5.913 -8.616 -2.820 1.00 98.69 204 LEU A C 1
ATOM 1507 O O . LEU A 1 204 ? -6.900 -8.006 -2.409 1.00 98.69 204 LEU A O 1
ATOM 1511 N N . GLU A 1 205 ? -6.005 -9.853 -3.312 1.00 98.69 205 GLU A N 1
ATOM 1512 C CA . GLU A 1 205 ? -7.258 -10.616 -3.354 1.00 98.69 205 GLU A CA 1
ATOM 1513 C C . GLU A 1 205 ? -7.766 -10.959 -1.946 1.00 98.69 205 GLU A C 1
ATOM 1515 O O . GLU A 1 205 ? -8.960 -10.815 -1.672 1.00 98.69 205 GLU A O 1
ATOM 1520 N N . ASN A 1 206 ? -6.868 -11.339 -1.033 1.00 98.62 206 ASN A N 1
ATOM 1521 C CA . ASN A 1 206 ? -7.205 -11.576 0.370 1.00 98.62 206 ASN A CA 1
ATOM 1522 C C . ASN A 1 206 ? -7.687 -10.294 1.070 1.00 98.62 206 ASN A C 1
ATOM 1524 O O . ASN A 1 206 ? -8.709 -10.306 1.758 1.00 98.62 206 ASN A O 1
ATOM 1528 N N . HIS A 1 207 ? -6.997 -9.170 0.866 1.00 98.62 207 HIS A N 1
ATOM 1529 C CA . HIS A 1 207 ? -7.394 -7.872 1.421 1.00 98.62 207 HIS A CA 1
ATOM 1530 C C . HIS A 1 207 ? -8.775 -7.441 0.914 1.00 98.62 207 HIS A C 1
ATOM 1532 O O . HIS A 1 207 ? -9.620 -7.025 1.708 1.00 98.62 207 HIS A O 1
ATOM 1538 N N . LEU A 1 208 ? -9.046 -7.616 -0.386 1.00 98.50 208 LEU A N 1
ATOM 1539 C CA . LEU A 1 208 ? -10.367 -7.370 -0.968 1.00 98.50 208 LEU A CA 1
ATOM 1540 C C . LEU A 1 208 ? -11.444 -8.229 -0.294 1.00 98.50 208 LEU A C 1
ATOM 1542 O O . LEU A 1 208 ? -12.499 -7.711 0.074 1.00 98.50 208 LEU A O 1
ATOM 1546 N N . GLN A 1 209 ? -11.190 -9.528 -0.128 1.00 98.12 209 GLN A N 1
ATOM 1547 C CA . GLN A 1 209 ? -12.144 -10.442 0.495 1.00 98.12 209 GLN A CA 1
ATOM 1548 C C . GLN A 1 209 ? -12.446 -10.045 1.946 1.00 98.12 209 GLN A C 1
ATOM 1550 O O . GLN A 1 209 ? -13.608 -10.051 2.361 1.00 98.12 209 GLN A O 1
ATOM 1555 N N . LEU A 1 210 ? -11.423 -9.655 2.707 1.00 97.44 210 LEU A N 1
ATOM 1556 C CA . LEU A 1 210 ? -11.586 -9.183 4.079 1.00 97.44 210 LEU A CA 1
ATOM 1557 C C . LEU A 1 210 ? -12.423 -7.900 4.127 1.00 97.44 210 LEU A C 1
ATOM 1559 O O . LEU A 1 210 ? -13.439 -7.878 4.827 1.00 97.44 210 LEU A O 1
ATOM 1563 N N . ALA A 1 211 ? -12.093 -6.889 3.318 1.00 97.12 211 ALA A N 1
ATOM 1564 C CA . ALA A 1 211 ? -12.859 -5.642 3.241 1.00 97.12 211 ALA A CA 1
ATOM 1565 C C . ALA A 1 211 ? -14.332 -5.872 2.842 1.00 97.12 211 ALA A C 1
ATOM 1567 O O . ALA A 1 211 ? -15.243 -5.224 3.367 1.00 97.12 211 ALA A O 1
ATOM 1568 N N . GLN A 1 212 ? -14.593 -6.828 1.944 1.00 96.56 212 GLN A N 1
ATOM 1569 C CA . GLN A 1 212 ? -15.952 -7.234 1.572 1.00 96.56 212 GLN A CA 1
ATOM 1570 C C . GLN A 1 212 ? -16.687 -7.928 2.720 1.00 96.56 212 GLN A C 1
ATOM 1572 O O . GLN A 1 212 ? -17.867 -7.667 2.921 1.00 96.56 212 GLN A O 1
ATOM 1577 N N . SER A 1 213 ? -16.012 -8.787 3.485 1.00 94.25 213 SER A N 1
ATOM 1578 C CA . SER A 1 213 ? -16.627 -9.489 4.620 1.00 94.25 213 SER A CA 1
ATOM 1579 C C . SER A 1 213 ? -16.993 -8.557 5.781 1.00 94.25 213 SER A C 1
ATOM 1581 O O . SER A 1 213 ? -17.943 -8.829 6.513 1.00 94.25 213 SER A O 1
ATOM 1583 N N . MET A 1 214 ? -16.259 -7.449 5.924 1.00 90.38 214 MET A N 1
ATOM 1584 C CA . MET A 1 214 ? -16.475 -6.428 6.955 1.00 90.38 214 MET A CA 1
ATOM 1585 C C . MET A 1 214 ? -17.419 -5.309 6.500 1.00 90.38 214 MET A C 1
ATOM 1587 O O . MET A 1 214 ? -17.962 -4.585 7.331 1.00 90.38 214 MET A O 1
ATOM 1591 N N . SER A 1 215 ? -17.675 -5.199 5.195 1.00 80.19 215 SER A N 1
ATOM 1592 C CA . SER A 1 215 ? -18.751 -4.374 4.647 1.00 80.19 215 SER A CA 1
ATOM 1593 C C . SER A 1 215 ? -20.044 -5.191 4.658 1.00 80.19 215 SER A C 1
ATOM 1595 O O . SER A 1 215 ? -20.213 -6.039 3.780 1.00 80.19 215 SER A O 1
ATOM 1597 N N . PRO A 1 216 ? -20.989 -4.988 5.597 1.00 65.50 216 PRO A N 1
ATOM 1598 C CA . PRO A 1 216 ? -22.278 -5.652 5.488 1.00 65.50 216 PRO A CA 1
ATOM 1599 C C . PRO A 1 216 ? -22.889 -5.296 4.129 1.00 65.50 216 PRO A C 1
ATOM 1601 O O . PRO A 1 216 ? -23.113 -4.121 3.827 1.00 65.50 216 PRO A O 1
ATOM 1604 N N . MET A 1 217 ? -23.116 -6.314 3.291 1.00 53.78 217 MET A N 1
ATOM 1605 C CA . MET A 1 217 ? -23.892 -6.165 2.062 1.00 53.78 217 MET A CA 1
ATOM 1606 C C . MET A 1 217 ? -25.188 -5.447 2.441 1.00 53.78 217 MET A C 1
ATOM 1608 O O . MET A 1 217 ? -25.856 -5.900 3.378 1.00 53.78 217 MET A O 1
ATOM 1612 N N . PRO A 1 218 ? -25.551 -4.334 1.780 1.00 53.50 218 PRO A N 1
ATOM 1613 C CA . PRO A 1 218 ? -26.821 -3.692 2.052 1.00 53.50 218 PRO A CA 1
ATOM 1614 C C . PRO A 1 218 ? -27.910 -4.733 1.799 1.00 53.50 218 PRO A C 1
ATOM 1616 O O . PRO A 1 218 ? -28.140 -5.149 0.664 1.00 53.50 218 PRO A O 1
ATOM 1619 N N . MET A 1 219 ? -28.557 -5.198 2.870 1.00 40.81 219 MET A N 1
ATOM 1620 C CA . MET A 1 219 ? -29.800 -5.945 2.743 1.00 40.81 219 MET A CA 1
ATOM 1621 C C . MET A 1 219 ? -30.743 -5.057 1.924 1.00 40.81 219 MET A C 1
ATOM 1623 O O . MET A 1 219 ? -30.845 -3.866 2.238 1.00 40.81 219 MET A O 1
ATOM 1627 N N . PRO A 1 220 ? -31.404 -5.567 0.870 1.00 48.69 220 PRO A N 1
ATOM 1628 C CA . PRO A 1 220 ? -32.317 -4.757 0.083 1.00 48.69 220 PRO A CA 1
ATOM 1629 C C . PRO A 1 220 ? -33.520 -4.381 0.957 1.00 48.69 220 PRO A C 1
ATOM 1631 O O . PRO A 1 220 ? -34.480 -5.136 1.088 1.00 48.69 220 PRO A O 1
ATOM 1634 N N . GLY A 1 221 ? -33.453 -3.212 1.591 1.00 46.03 221 GLY A N 1
ATOM 1635 C CA . GLY A 1 221 ? -34.619 -2.497 2.093 1.00 46.03 221 GLY A CA 1
ATOM 1636 C C . GLY A 1 221 ? -35.363 -1.833 0.926 1.00 46.03 221 GLY A C 1
ATOM 1637 O O . GLY A 1 221 ? -34.744 -1.519 -0.097 1.00 46.03 221 GLY A O 1
ATOM 1638 N N . PRO A 1 222 ? -36.687 -1.620 1.025 1.00 56.62 222 PRO A N 1
ATOM 1639 C CA . PRO A 1 222 ? -37.428 -0.927 -0.017 1.00 56.62 222 PRO A CA 1
ATOM 1640 C C . PRO A 1 222 ? -37.039 0.563 0.004 1.00 56.62 222 PRO A C 1
ATOM 1642 O O . PRO A 1 222 ? -37.201 1.213 1.030 1.00 56.62 222 PRO A O 1
ATOM 1645 N N . ALA A 1 223 ? -36.574 1.083 -1.141 1.00 51.78 223 ALA A N 1
ATOM 1646 C CA . ALA A 1 223 ? -35.975 2.414 -1.372 1.00 51.78 223 ALA A CA 1
ATOM 1647 C C . ALA A 1 223 ? -34.484 2.477 -0.979 1.00 51.78 223 ALA A C 1
ATOM 1649 O O . ALA A 1 223 ? -34.126 2.349 0.180 1.00 51.78 223 ALA A O 1
ATOM 1650 N N . MET A 1 224 ? -33.529 2.628 -1.900 1.00 45.78 224 MET A N 1
ATOM 1651 C CA . MET A 1 224 ? -33.413 3.718 -2.872 1.00 45.78 224 MET A CA 1
ATOM 1652 C C . MET A 1 224 ? -32.831 3.209 -4.202 1.00 45.78 224 MET A C 1
ATOM 1654 O O . MET A 1 224 ? -31.620 3.195 -4.416 1.00 45.78 224 MET A O 1
ATOM 1658 N N . ALA A 1 225 ? -33.699 2.828 -5.135 1.00 46.59 225 ALA A N 1
ATOM 1659 C CA . ALA A 1 225 ? -33.326 2.726 -6.539 1.00 46.59 225 ALA A CA 1
ATOM 1660 C C . ALA A 1 225 ? -33.191 4.145 -7.115 1.00 46.59 225 ALA A C 1
ATOM 1662 O O . ALA A 1 225 ? -34.163 4.652 -7.654 1.00 46.59 225 ALA A O 1
ATOM 1663 N N . SER A 1 226 ? -32.042 4.811 -6.942 1.00 49.00 226 SER A N 1
ATOM 1664 C CA . SER A 1 226 ? -31.641 5.965 -7.775 1.00 49.00 226 SER A CA 1
ATOM 1665 C C . SER A 1 226 ? -30.230 6.480 -7.443 1.00 49.00 226 SER A C 1
ATOM 1667 O O . SER A 1 226 ? -30.077 7.633 -7.054 1.00 49.00 226 SER A O 1
ATOM 1669 N N . MET A 1 227 ? -29.186 5.658 -7.585 1.00 47.38 227 MET A N 1
ATOM 1670 C CA . MET A 1 227 ? -27.832 6.177 -7.853 1.00 47.38 227 MET A CA 1
ATOM 1671 C C . MET A 1 227 ? -26.925 5.066 -8.398 1.00 47.38 227 MET A C 1
ATOM 1673 O O . MET A 1 227 ? -25.967 4.644 -7.756 1.00 47.38 227 MET A O 1
ATOM 1677 N N . ALA A 1 228 ? -27.237 4.551 -9.587 1.00 41.91 228 ALA A N 1
ATOM 1678 C CA . ALA A 1 228 ? -26.201 3.889 -10.370 1.00 41.91 228 ALA A CA 1
ATOM 1679 C C . ALA A 1 228 ? -25.255 4.990 -10.882 1.00 41.91 228 ALA A C 1
ATOM 1681 O O . ALA A 1 228 ? -25.739 5.902 -11.558 1.00 41.91 228 ALA A O 1
ATOM 1682 N N . PRO A 1 229 ? -23.944 4.974 -10.580 1.00 43.66 229 PRO A N 1
ATOM 1683 C CA . PRO A 1 229 ? -23.024 5.802 -11.335 1.00 43.66 229 PRO A CA 1
ATOM 1684 C C . PRO A 1 229 ? -23.001 5.269 -12.772 1.00 43.66 229 PRO A C 1
ATOM 1686 O O . PRO A 1 229 ? -22.891 4.063 -13.002 1.00 43.66 229 PRO A O 1
ATOM 1689 N N . ALA A 1 230 ? -23.162 6.176 -13.734 1.00 41.34 230 ALA A N 1
ATOM 1690 C CA . ALA A 1 230 ? -22.966 5.880 -15.146 1.00 41.34 230 ALA A CA 1
ATOM 1691 C C . ALA A 1 230 ? -21.578 5.244 -15.365 1.00 41.34 230 ALA A C 1
ATOM 1693 O O . ALA A 1 230 ? -20.649 5.550 -14.609 1.00 41.34 230 ALA A O 1
ATOM 1694 N N . PRO A 1 231 ? -21.410 4.378 -16.382 1.00 40.38 231 PRO A N 1
ATOM 1695 C CA . PRO A 1 231 ? -20.096 3.865 -16.735 1.00 40.38 231 PRO A CA 1
ATOM 1696 C C . PRO A 1 231 ? -19.185 5.056 -17.034 1.00 40.38 231 PRO A C 1
ATOM 1698 O O . PRO A 1 231 ? -19.469 5.860 -17.922 1.00 40.38 231 PRO A O 1
ATOM 1701 N N . VAL A 1 232 ? -18.113 5.196 -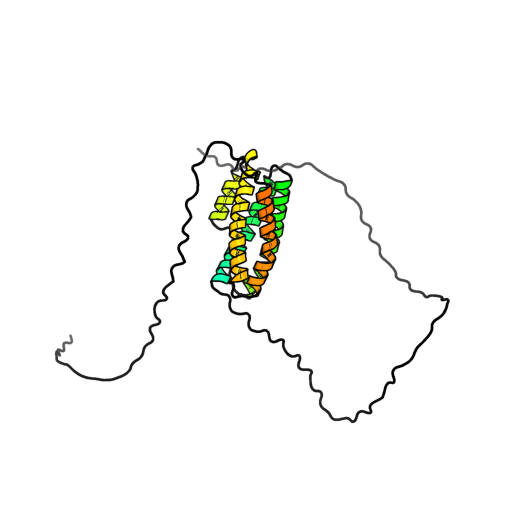16.258 1.00 43.31 232 VAL A N 1
ATOM 1702 C CA . VAL A 1 232 ? -17.013 6.088 -16.614 1.00 43.31 232 VAL A CA 1
ATOM 1703 C C . VAL A 1 232 ? -16.362 5.498 -17.857 1.00 43.31 232 VAL A C 1
ATOM 1705 O O . VAL A 1 232 ? -15.622 4.520 -17.784 1.00 43.31 232 VAL A O 1
ATOM 1708 N N . ASP A 1 233 ? -16.719 6.070 -19.002 1.00 38.03 233 ASP A N 1
ATOM 1709 C CA . ASP A 1 233 ? -15.993 5.927 -20.253 1.00 38.03 233 ASP A CA 1
ATOM 1710 C C . ASP A 1 233 ? -14.565 6.416 -19.991 1.00 38.03 233 ASP A C 1
ATOM 1712 O O . ASP A 1 233 ? -14.326 7.600 -19.745 1.00 38.03 233 ASP A O 1
ATOM 1716 N N . VAL A 1 234 ? -13.627 5.477 -19.907 1.00 47.41 234 VAL A N 1
ATOM 1717 C CA . VAL A 1 234 ? -12.204 5.794 -19.868 1.00 47.41 234 VAL A CA 1
ATOM 1718 C C . VAL A 1 234 ? -11.791 5.968 -21.328 1.00 47.41 234 VAL A C 1
ATOM 1720 O O . VAL A 1 234 ? -11.735 4.963 -22.042 1.00 47.41 234 VAL A O 1
ATOM 1723 N N . PRO A 1 235 ? -11.518 7.193 -21.815 1.00 39.56 235 PRO A N 1
ATOM 1724 C CA . PRO A 1 235 ? -11.023 7.347 -23.172 1.00 39.56 235 PRO A CA 1
ATOM 1725 C C . PRO A 1 235 ? -9.644 6.675 -23.287 1.00 39.56 235 PRO A C 1
ATOM 1727 O O . PRO A 1 235 ? -8.839 6.763 -22.352 1.00 39.56 235 PRO A O 1
ATOM 1730 N N . PRO A 1 236 ? -9.335 6.009 -24.416 1.00 43.72 236 PRO A N 1
ATOM 1731 C CA . PRO A 1 236 ? -8.001 5.471 -24.646 1.00 43.72 236 PRO A CA 1
ATOM 1732 C C . PRO A 1 236 ? -6.970 6.613 -24.651 1.00 43.72 236 PRO A C 1
ATOM 1734 O O . PRO A 1 236 ? -7.298 7.731 -25.063 1.00 43.72 236 PRO A O 1
ATOM 1737 N N . PRO A 1 237 ? -5.717 6.367 -24.224 1.00 49.44 237 PRO A N 1
ATOM 1738 C CA . PRO A 1 237 ? -4.687 7.391 -24.269 1.00 49.44 237 PRO A CA 1
ATOM 1739 C C . PRO A 1 237 ? -4.463 7.824 -25.720 1.00 49.44 237 PRO A C 1
ATOM 1741 O O . PRO A 1 237 ? -4.133 7.010 -26.583 1.00 49.44 237 PRO A O 1
ATOM 1744 N N . SER A 1 238 ? -4.656 9.118 -25.979 1.00 37.44 238 SER A N 1
ATOM 1745 C CA . SER A 1 238 ? -4.347 9.751 -27.256 1.00 37.44 238 SER A CA 1
ATOM 1746 C C . SER A 1 238 ? -2.925 9.397 -27.677 1.00 37.44 238 SER A C 1
ATOM 1748 O O . SER A 1 238 ? -1.967 9.692 -26.961 1.00 37.44 238 SER A O 1
ATOM 1750 N N . SER A 1 239 ? -2.794 8.788 -28.854 1.00 40.62 239 SER A N 1
ATOM 1751 C CA . SER A 1 239 ? -1.520 8.583 -29.530 1.00 40.62 239 SER A CA 1
ATOM 1752 C C . SER A 1 239 ? -0.779 9.916 -29.606 1.00 40.62 239 SER A C 1
ATOM 1754 O O . SER A 1 239 ? -1.184 10.822 -30.337 1.00 40.62 239 SER A O 1
ATOM 1756 N N . VAL A 1 240 ? 0.303 10.053 -28.843 1.00 44.84 240 VAL A N 1
ATOM 1757 C CA . VAL A 1 240 ? 1.247 11.154 -29.020 1.00 44.84 240 VAL A CA 1
ATOM 1758 C C . VAL A 1 240 ? 1.868 10.970 -30.401 1.00 44.84 240 VAL A C 1
ATOM 1760 O O . VAL A 1 240 ? 2.680 10.076 -30.629 1.00 44.84 240 VAL A O 1
ATOM 1763 N N . VAL A 1 241 ? 1.429 11.794 -31.349 1.00 41.41 241 VAL A N 1
ATOM 1764 C CA . VAL A 1 241 ? 2.086 11.960 -32.642 1.00 41.41 241 VAL A CA 1
ATOM 1765 C C . VAL A 1 241 ? 3.457 12.572 -32.368 1.00 41.41 241 VAL A C 1
ATOM 1767 O O . VAL A 1 241 ? 3.560 13.729 -31.964 1.00 41.41 241 VAL A O 1
ATOM 1770 N N . ASN A 1 242 ? 4.514 11.789 -32.575 1.00 42.31 242 ASN A N 1
ATOM 1771 C CA . ASN A 1 242 ? 5.871 12.317 -32.671 1.00 42.31 242 ASN A CA 1
ATOM 1772 C C . ASN A 1 242 ? 5.953 13.257 -33.892 1.00 42.31 242 ASN A C 1
ATOM 1774 O O . ASN A 1 242 ? 5.509 12.860 -34.974 1.00 42.31 242 ASN A O 1
ATOM 1778 N N . PRO A 1 243 ? 6.523 14.471 -33.780 1.00 49.09 243 PRO A N 1
ATOM 1779 C CA . PRO A 1 243 ? 6.812 15.282 -34.957 1.00 49.09 243 PRO A CA 1
ATOM 1780 C C . PRO A 1 243 ? 7.907 14.608 -35.804 1.00 49.09 243 PRO A C 1
ATOM 1782 O O . PRO A 1 243 ? 8.806 13.969 -35.246 1.00 49.09 243 PRO A O 1
ATOM 1785 N N . PRO A 1 244 ? 7.860 14.722 -37.144 1.00 48.47 244 PRO A N 1
ATOM 1786 C CA . PRO A 1 244 ? 8.820 14.048 -38.001 1.00 48.47 244 PRO A CA 1
ATOM 1787 C C . PRO A 1 244 ? 10.225 14.628 -37.823 1.00 48.47 244 PRO A C 1
ATOM 1789 O O . PRO A 1 244 ? 10.443 15.840 -37.871 1.00 48.47 244 PRO A O 1
ATOM 1792 N N . VAL A 1 245 ? 11.185 13.718 -37.663 1.00 53.53 245 VAL A N 1
ATOM 1793 C CA . VAL A 1 245 ? 12.612 13.965 -37.857 1.00 53.53 245 VAL A CA 1
ATOM 1794 C C . VAL A 1 245 ? 12.821 14.502 -39.276 1.00 53.53 245 VAL A C 1
ATOM 1796 O O . VAL A 1 245 ? 12.570 13.811 -40.261 1.00 53.53 245 VAL A O 1
ATOM 1799 N N . SER A 1 246 ? 13.239 15.763 -39.392 1.00 42.38 246 SER A N 1
ATOM 1800 C CA . SER A 1 246 ? 13.602 16.354 -40.680 1.00 42.38 246 SER A CA 1
ATOM 1801 C C . SER A 1 246 ? 14.978 15.824 -41.082 1.00 42.38 246 SER A C 1
ATOM 1803 O O . SER A 1 246 ? 16.015 16.356 -40.686 1.00 42.38 246 SER A O 1
ATOM 1805 N N . GLY A 1 247 ? 14.974 14.704 -41.801 1.00 36.91 247 GLY A N 1
ATOM 1806 C CA . GLY A 1 247 ? 16.123 14.210 -42.543 1.00 36.91 247 GLY A CA 1
ATOM 1807 C C . GLY A 1 247 ? 16.240 14.976 -43.855 1.00 36.91 247 GLY A C 1
ATOM 1808 O O . GLY A 1 247 ? 15.353 14.910 -44.700 1.00 36.91 247 GLY A O 1
ATOM 1809 N N . ASN A 1 248 ? 17.343 15.700 -44.011 1.00 45.81 248 ASN A N 1
ATOM 1810 C CA . ASN A 1 248 ? 17.798 16.223 -45.294 1.00 45.81 248 ASN A CA 1
ATOM 1811 C C . ASN A 1 248 ? 18.228 15.038 -46.182 1.00 45.81 248 ASN A C 1
ATOM 1813 O O . ASN A 1 248 ? 18.923 14.145 -45.684 1.00 45.81 248 ASN A O 1
ATOM 1817 N N . PRO A 1 249 ? 17.821 14.996 -47.460 1.00 51.66 249 PRO A N 1
ATOM 1818 C CA . PRO A 1 249 ? 18.823 15.209 -48.510 1.00 51.66 249 PRO A CA 1
ATOM 1819 C C . PRO A 1 249 ? 18.244 15.900 -49.762 1.00 51.66 249 PRO A C 1
ATOM 1821 O O . PRO A 1 249 ? 17.142 15.578 -50.184 1.00 51.66 249 PRO A O 1
ATOM 1824 N N . ASP A 1 250 ? 18.996 16.797 -50.401 1.00 37.78 250 ASP A N 1
ATOM 1825 C CA . ASP A 1 250 ? 19.586 16.507 -51.720 1.00 37.78 250 ASP A CA 1
ATOM 1826 C C . ASP A 1 250 ? 20.506 17.646 -52.192 1.00 37.78 250 ASP A C 1
ATOM 1828 O O . ASP A 1 250 ? 20.326 18.817 -51.854 1.00 37.78 250 ASP A O 1
ATOM 1832 N N . SER A 1 251 ? 21.508 17.276 -52.983 1.00 43.22 251 SER A N 1
ATOM 1833 C CA . SER A 1 251 ? 22.402 18.170 -53.708 1.00 43.22 251 SER A CA 1
ATOM 1834 C C . SER A 1 251 ? 21.989 18.259 -55.177 1.00 43.22 251 SER A C 1
ATOM 1836 O O . SER A 1 251 ? 21.681 17.251 -55.798 1.00 43.22 251 SER A O 1
ATOM 1838 N N . SER A 1 252 ? 22.230 19.439 -55.753 1.00 39.91 252 SER A N 1
ATOM 1839 C CA . SER A 1 252 ? 22.573 19.681 -57.166 1.00 39.91 252 SER A CA 1
ATOM 1840 C C . SER A 1 252 ? 21.467 20.059 -58.164 1.00 39.91 252 SER A C 1
ATOM 1842 O O . SER A 1 252 ? 20.485 19.357 -58.360 1.00 39.91 252 SER A O 1
ATOM 1844 N N . ALA A 1 253 ? 21.821 21.113 -58.913 1.00 40.44 253 ALA A N 1
ATOM 1845 C CA . ALA A 1 253 ? 21.493 21.411 -60.311 1.00 40.44 253 ALA A CA 1
ATOM 1846 C C . ALA A 1 253 ? 20.289 22.332 -60.637 1.00 40.44 253 ALA A C 1
ATOM 1848 O O . ALA A 1 253 ? 19.177 21.897 -60.894 1.00 40.44 253 ALA A O 1
ATOM 1849 N N . ASP A 1 254 ? 20.638 23.616 -60.776 1.00 40.41 254 ASP A N 1
ATOM 1850 C CA . ASP A 1 254 ? 20.698 24.327 -62.068 1.00 40.41 254 ASP A CA 1
ATOM 1851 C C . ASP A 1 254 ? 19.502 25.175 -62.576 1.00 40.41 254 ASP A C 1
ATOM 1853 O O . ASP A 1 254 ? 18.370 24.731 -62.724 1.00 40.41 254 ASP A O 1
ATOM 1857 N N . GLN A 1 255 ? 19.888 26.398 -62.968 1.00 40.34 255 GLN A N 1
ATOM 1858 C CA . GLN A 1 255 ? 19.339 27.298 -63.995 1.00 40.34 255 GLN A CA 1
ATOM 1859 C C . GLN A 1 255 ? 18.122 28.241 -63.765 1.00 40.34 255 GLN A C 1
ATOM 1861 O O . GLN A 1 255 ? 16.957 27.872 -63.833 1.00 40.34 255 GLN A O 1
ATOM 1866 N N . LEU A 1 256 ? 18.492 29.538 -63.748 1.00 41.44 256 LEU A N 1
ATOM 1867 C CA . LEU A 1 256 ? 18.052 30.639 -64.641 1.00 41.44 256 LEU A CA 1
ATOM 1868 C C . LEU A 1 256 ? 16.759 31.426 -64.369 1.00 41.44 256 LEU A C 1
ATOM 1870 O O . LEU A 1 256 ? 15.661 31.018 -64.725 1.00 41.44 256 LEU A O 1
ATOM 1874 N N . ASN A 1 257 ? 16.965 32.671 -63.918 1.00 40.34 257 ASN A N 1
ATOM 1875 C CA . ASN A 1 257 ? 16.526 33.963 -64.500 1.00 40.34 257 ASN A CA 1
ATOM 1876 C C . ASN A 1 257 ? 16.458 34.976 -63.342 1.00 40.34 257 ASN A C 1
ATOM 1878 O O . ASN A 1 257 ? 15.842 34.700 -62.328 1.00 40.34 257 ASN A O 1
ATOM 1882 N N . GLY A 1 258 ? 17.020 36.179 -63.354 1.00 34.66 258 GLY A N 1
ATOM 1883 C CA . GLY A 1 258 ? 17.511 37.027 -64.421 1.00 34.66 258 GLY A CA 1
ATOM 1884 C C . GLY A 1 258 ? 17.216 38.476 -64.006 1.00 34.66 258 GLY A C 1
ATOM 1885 O O . GLY A 1 258 ? 16.093 38.790 -63.637 1.00 34.66 258 GLY A O 1
ATOM 1886 N N . ARG A 1 259 ? 18.231 39.336 -64.150 1.00 43.66 259 ARG A N 1
ATOM 1887 C CA . ARG A 1 259 ? 18.198 40.809 -64.254 1.00 43.66 259 ARG A CA 1
ATOM 1888 C C . ARG A 1 259 ? 18.192 41.711 -63.000 1.00 43.66 259 ARG A C 1
ATOM 1890 O O . ARG A 1 259 ? 17.187 41.896 -62.337 1.00 43.66 259 ARG A O 1
ATOM 1897 N N . VAL A 1 260 ? 19.325 42.426 -62.906 1.00 40.56 260 VAL A N 1
ATOM 1898 C CA . VAL A 1 260 ? 19.480 43.900 -62.901 1.00 40.56 260 VAL A CA 1
ATOM 1899 C C . VAL A 1 260 ? 18.835 44.663 -61.738 1.00 40.56 260 VAL A C 1
ATOM 1901 O O . VAL A 1 260 ? 17.635 44.881 -61.734 1.00 40.56 260 VAL A O 1
ATOM 1904 N N . LEU A 1 261 ? 19.669 45.216 -60.851 1.00 43.59 261 LEU A N 1
ATOM 1905 C CA . LEU A 1 261 ? 19.929 46.661 -60.780 1.00 43.59 261 LEU A CA 1
ATOM 1906 C C . LEU A 1 261 ? 21.178 46.925 -59.925 1.00 43.59 261 LEU A C 1
ATOM 1908 O O . LEU A 1 261 ? 21.329 46.447 -58.807 1.00 43.59 261 LEU A O 1
ATOM 1912 N N . GLN A 1 262 ? 22.081 47.691 -60.516 1.00 45.25 262 GLN A N 1
ATOM 1913 C CA . GLN A 1 262 ? 23.328 48.198 -59.973 1.00 45.25 262 GLN A CA 1
ATOM 1914 C C . GLN A 1 262 ? 23.088 49.665 -59.628 1.00 45.25 262 GLN A C 1
ATOM 1916 O O . GLN A 1 262 ? 22.571 50.354 -60.494 1.00 45.25 262 GLN A O 1
ATOM 1921 N N . PHE A 1 263 ? 23.471 50.152 -58.444 1.00 43.56 263 PHE A N 1
ATOM 1922 C CA . PHE A 1 263 ? 23.919 51.542 -58.273 1.00 43.56 263 PHE A CA 1
ATOM 1923 C C . PHE A 1 263 ? 24.777 51.708 -57.007 1.00 43.56 263 PHE A C 1
ATOM 1925 O O . PHE A 1 263 ? 24.365 51.387 -55.897 1.00 43.56 263 PHE A O 1
ATOM 1932 N N . ASN A 1 264 ? 25.994 52.203 -57.243 1.00 41.69 264 ASN A N 1
ATOM 1933 C CA . ASN A 1 264 ? 26.979 52.703 -56.286 1.00 41.69 264 ASN A CA 1
ATOM 1934 C C . ASN A 1 264 ? 26.468 53.925 -55.511 1.00 41.69 264 ASN A C 1
ATOM 1936 O O . ASN A 1 264 ? 25.695 54.715 -56.049 1.00 41.69 264 ASN A O 1
ATOM 1940 N N . GLY A 1 265 ? 27.061 54.181 -54.342 1.00 41.50 265 GLY A N 1
ATOM 1941 C CA . GLY A 1 265 ? 27.068 55.519 -53.752 1.00 41.50 265 GLY A CA 1
ATOM 1942 C C . GLY A 1 265 ? 27.680 55.565 -52.359 1.00 41.50 265 GLY A C 1
ATOM 1943 O O . GLY A 1 265 ? 26.964 55.432 -51.377 1.00 41.50 265 GLY A O 1
ATOM 1944 N N . GLN A 1 266 ? 28.997 55.760 -52.287 1.00 47.59 266 GLN A N 1
ATOM 1945 C CA . GLN A 1 266 ? 29.663 56.248 -51.081 1.00 47.59 266 GLN A CA 1
ATOM 1946 C C . GLN A 1 266 ? 29.304 57.714 -50.817 1.00 47.59 266 GLN A C 1
ATOM 1948 O O . GLN A 1 266 ? 29.242 58.507 -51.758 1.00 47.59 266 GLN A O 1
ATOM 1953 N N . SER A 1 267 ? 29.172 58.073 -49.541 1.00 54.81 267 SER A N 1
ATOM 1954 C CA . SER A 1 267 ? 29.730 59.276 -48.903 1.00 54.81 267 SER A CA 1
ATOM 1955 C C . SER A 1 267 ? 29.739 59.053 -47.395 1.00 54.81 267 SER A C 1
ATOM 1957 O O . SER A 1 267 ? 28.723 58.522 -46.894 1.00 54.81 267 SER A O 1
#

Secondary structure (DSSP, 8-state):
---------PPPP----------------------------------PPP---PPS---------------PPPPPPHHHHHHHHHHHHHHHHHHHHHHHHHHH-SSHHHHHHHHHHHHHHHHHHHHHHHHHHHTTPPPPSS--HHHHHHHHHHHHS-GGGHHHHHHHHHHHHHHHHHHHHHHHHHH-SSHHHHHHHHHHHHHHHHHHHHHHHHS------S-----PPPP---PPPP---PPP-----------------------

Organism: NCBI:txid2802396

Foldseek 3Di:
DDDDDDDDDDDDDDDDDDDDDDDDDDDDDDDDDDDDDDDDDDDDDDDDDDDDDDDDDDDDDDPPPPDPPPPPQPQWDPLLLVLQAVLLLLLQLLLLLLVLQLVQPPDPLSNVLSVLSNVLSVVLNVLSVVVCVVNVHDYHPYHDPVSVVLSVVLVPDDSVCNLQSSLVVLLVSLVVNLVSLVCCLVPTDGPSSVVSSVVSNVSSVVSNVSSVVSNPDPDDDPDDPPDDPDPPPDDDPPPPDDDDDDDDDDDDDDDDDDDDDDDDDDD

InterPro domains:
  IPR012347 Ferritin-like [G3DSA:1.20.1260.10] (69-215)
  IPR025419 Domain of unknown function DUF4142 [PF13628] (67-214)